Protein AF-A0A7V9L4C2-F1 (afdb_monomer_lite)

Radius of gyration: 21.75 Å; chains: 1; bounding box: 67×40×64 Å

Secondary structure (DSSP, 8-state):
--GGG-HHHHTTEEEEEE--S--SHHHHHHHHHHSS-TTS--B-HHHHHHHHHHHT-TT----S-SEEEEE-TTS-HHHHHHHT-BTTS-GGG--EEEETT-HHHHHHHHTTTTTGGGHHHHHHHHHHHHHHHHHHTSPTT-SSPPP-HHHHHHHHHHHHHHTHHHHHHHS-GGGG---EEEETTEEEE-HHHHHHHHHHHHHT-SSS--SEEEE----SS--TTSTTT--SS-HHHHHHHHHHHHHHHHHHSBPPTT---TTSB-TTT-EEEE--S-EEEEEEETTEEEEETTSEEEEEEETT--TTT-EEESEE-TTS-EEE-B-HHHHHHHHHHHTT---BSTTSB-GGGSTT--SHHHHHHHHIIIII----

pLDDT: mean 91.97, std 6.56, range [57.25, 98.56]

Structure (mmCIF, N/CA/C/O backbone):
data_AF-A0A7V9L4C2-F1
#
_entry.id   AF-A0A7V9L4C2-F1
#
loop_
_atom_site.group_PDB
_atom_site.id
_atom_site.type_symbol
_atom_site.label_atom_id
_atom_site.label_alt_id
_atom_site.label_comp_id
_atom_site.label_asym_id
_atom_site.label_entity_id
_atom_site.label_seq_id
_atom_site.pdbx_PDB_ins_code
_atom_site.Cartn_x
_atom_site.Cartn_y
_atom_site.Cartn_z
_atom_site.occupancy
_atom_site.B_iso_or_equiv
_atom_site.auth_seq_id
_atom_site.auth_comp_id
_atom_site.auth_asym_id
_atom_site.auth_atom_id
_atom_site.pdbx_PDB_model_num
ATOM 1 N N . SER A 1 1 ? 23.652 -3.471 -6.371 1.00 58.19 1 SER A N 1
ATOM 2 C CA . SER A 1 1 ? 22.993 -4.764 -6.659 1.00 58.19 1 SER A CA 1
ATOM 3 C C . SER A 1 1 ? 21.883 -4.511 -7.662 1.00 58.19 1 SER A C 1
ATOM 5 O O . SER A 1 1 ? 20.892 -3.892 -7.319 1.00 58.19 1 SER A O 1
ATOM 7 N N . ARG A 1 2 ? 22.063 -4.897 -8.927 1.00 70.69 2 ARG A N 1
ATOM 8 C CA . ARG A 1 2 ? 21.029 -4.696 -9.956 1.00 70.69 2 ARG A CA 1
ATOM 9 C C . ARG A 1 2 ? 19.985 -5.814 -9.876 1.00 70.69 2 ARG A C 1
ATOM 11 O O . ARG A 1 2 ? 20.366 -6.957 -9.630 1.00 70.69 2 ARG A O 1
ATOM 18 N N . LEU A 1 3 ? 18.707 -5.504 -10.109 1.00 79.75 3 LEU A N 1
ATOM 19 C CA . LEU A 1 3 ? 17.596 -6.466 -10.006 1.00 79.75 3 LEU A CA 1
ATOM 20 C C . LEU A 1 3 ? 17.806 -7.705 -10.894 1.00 79.75 3 LEU A C 1
ATOM 22 O O . LEU A 1 3 ? 17.574 -8.828 -10.462 1.00 79.75 3 LEU A O 1
ATOM 26 N N . TRP A 1 4 ? 18.330 -7.526 -12.108 1.00 79.00 4 TRP A N 1
ATOM 27 C CA . TRP A 1 4 ? 18.617 -8.631 -13.033 1.00 79.00 4 TRP A CA 1
ATOM 28 C C . TRP A 1 4 ? 19.735 -9.576 -12.568 1.00 79.00 4 TRP A C 1
ATOM 30 O O . TRP A 1 4 ? 19.825 -10.693 -13.067 1.00 79.00 4 TRP A O 1
ATOM 40 N N . ASN A 1 5 ? 20.540 -9.181 -11.577 1.00 84.31 5 ASN A N 1
ATOM 41 C CA . ASN A 1 5 ? 21.530 -10.058 -10.944 1.00 84.31 5 ASN A CA 1
ATOM 42 C C . ASN A 1 5 ? 20.943 -10.853 -9.759 1.00 84.31 5 ASN A C 1
ATOM 44 O O . ASN A 1 5 ? 21.684 -11.552 -9.073 1.00 84.31 5 ASN A O 1
ATOM 48 N N . ARG A 1 6 ? 19.635 -10.735 -9.493 1.00 88.62 6 ARG A N 1
ATOM 49 C CA . ARG A 1 6 ? 18.907 -11.448 -8.434 1.00 88.62 6 ARG A CA 1
ATOM 50 C C . ARG A 1 6 ? 17.895 -12.427 -9.043 1.00 88.62 6 ARG A C 1
ATOM 52 O O . ARG A 1 6 ? 16.701 -12.124 -9.090 1.00 88.62 6 ARG A O 1
ATOM 59 N N . PRO A 1 7 ? 18.339 -13.596 -9.553 1.00 91.44 7 PRO A N 1
ATOM 60 C CA . PRO A 1 7 ? 17.440 -14.585 -10.156 1.00 91.44 7 PRO A CA 1
ATOM 61 C C . PRO A 1 7 ? 16.404 -15.129 -9.165 1.00 91.44 7 PRO A C 1
ATOM 63 O O . PRO A 1 7 ? 15.309 -15.520 -9.562 1.00 91.44 7 PRO A O 1
ATOM 66 N N . ASP A 1 8 ? 16.720 -15.111 -7.874 1.00 91.38 8 ASP A N 1
ATOM 67 C CA . ASP A 1 8 ? 15.804 -15.418 -6.779 1.00 91.38 8 ASP A CA 1
ATOM 68 C C . ASP A 1 8 ? 14.609 -14.453 -6.709 1.00 91.38 8 ASP A C 1
ATOM 70 O O . ASP A 1 8 ? 13.526 -14.857 -6.295 1.00 91.38 8 ASP A O 1
ATOM 74 N N . VAL A 1 9 ? 14.776 -13.222 -7.197 1.00 94.06 9 VAL A N 1
ATOM 75 C CA . VAL A 1 9 ? 13.720 -12.208 -7.295 1.00 94.06 9 VAL A CA 1
ATOM 76 C C . VAL A 1 9 ? 13.036 -12.275 -8.660 1.00 94.06 9 VAL A C 1
ATOM 78 O O . VAL A 1 9 ? 11.816 -12.394 -8.742 1.00 94.06 9 VAL A O 1
ATOM 81 N N . THR A 1 10 ? 13.801 -12.256 -9.757 1.00 93.69 10 THR A N 1
ATOM 82 C CA . THR A 1 10 ? 13.220 -12.203 -11.112 1.00 93.69 10 THR A CA 1
ATOM 83 C C . THR A 1 10 ? 12.462 -13.475 -11.500 1.00 93.69 10 THR A C 1
ATOM 85 O O . THR A 1 10 ? 11.522 -13.412 -12.291 1.00 93.69 10 THR A O 1
ATOM 88 N N . SER A 1 11 ? 12.794 -14.630 -10.913 1.00 94.56 11 SER A N 1
ATOM 89 C CA . SER A 1 11 ? 12.024 -15.873 -11.085 1.00 94.56 11 SER A CA 1
ATOM 90 C C . SER A 1 11 ? 10.658 -15.868 -10.385 1.00 94.56 11 SER A C 1
ATOM 92 O O . SER A 1 11 ? 9.855 -16.771 -10.627 1.00 94.56 11 SER A O 1
ATOM 94 N N . ARG A 1 12 ? 10.394 -14.851 -9.558 1.00 96.00 12 ARG A N 1
ATOM 95 C CA . ARG A 1 12 ? 9.172 -14.645 -8.767 1.00 96.00 12 ARG A CA 1
ATOM 96 C C . ARG A 1 12 ? 8.498 -13.315 -9.085 1.00 96.00 12 ARG A C 1
ATOM 98 O O . ARG A 1 12 ? 7.709 -12.822 -8.287 1.00 96.00 12 ARG A O 1
ATOM 105 N N . MET A 1 13 ? 8.839 -12.718 -10.224 1.00 97.44 13 MET A N 1
ATOM 106 C CA . MET A 1 13 ? 8.319 -11.428 -10.645 1.00 97.44 13 MET A CA 1
ATOM 107 C C . MET A 1 13 ? 7.284 -11.607 -11.749 1.00 97.44 13 MET A C 1
ATOM 109 O O . MET A 1 13 ? 7.534 -12.260 -12.768 1.00 97.44 13 MET A O 1
ATOM 113 N N . ARG A 1 14 ? 6.131 -10.977 -11.552 1.00 97.94 14 ARG A N 1
ATOM 114 C CA . ARG A 1 14 ? 5.099 -10.806 -12.560 1.00 97.94 14 ARG A CA 1
ATOM 115 C C . ARG A 1 14 ? 4.876 -9.321 -12.796 1.00 97.94 14 ARG A C 1
ATOM 117 O O . ARG A 1 14 ? 4.623 -8.577 -11.856 1.00 97.94 14 ARG A O 1
ATOM 124 N N . VAL A 1 15 ? 4.993 -8.896 -14.045 1.00 98.12 15 VAL A N 1
ATOM 125 C CA . VAL A 1 15 ? 4.757 -7.512 -14.456 1.00 98.12 15 VAL A CA 1
ATOM 126 C C . VAL A 1 15 ? 3.431 -7.456 -15.189 1.00 98.12 15 VAL A C 1
ATOM 128 O O . VAL A 1 15 ? 3.171 -8.265 -16.076 1.00 98.12 15 VAL A O 1
ATOM 131 N N . VAL A 1 16 ? 2.586 -6.511 -14.816 1.00 98.44 16 VAL A N 1
ATOM 132 C CA . VAL A 1 16 ? 1.258 -6.343 -15.395 1.00 98.44 16 VAL A CA 1
ATOM 133 C C . VAL A 1 16 ? 1.187 -4.951 -15.994 1.00 98.44 16 VAL A C 1
ATOM 135 O O . VAL A 1 16 ? 1.593 -3.984 -15.351 1.00 98.44 16 VAL A O 1
ATOM 138 N N . VAL A 1 17 ? 0.722 -4.855 -17.239 1.00 98.56 17 VAL A N 1
ATOM 139 C CA . VAL A 1 17 ? 0.452 -3.570 -17.879 1.00 98.56 17 VAL A CA 1
ATOM 140 C C . VAL A 1 17 ? -0.868 -3.025 -17.355 1.00 98.56 17 VAL A C 1
ATOM 142 O O . VAL A 1 17 ? -1.893 -3.704 -17.388 1.00 98.56 17 VAL A O 1
ATOM 145 N N . ASN A 1 18 ? -0.840 -1.777 -16.917 1.00 97.94 18 ASN A N 1
ATOM 146 C CA . ASN A 1 18 ? -1.983 -1.027 -16.442 1.00 97.94 18 ASN A CA 1
ATOM 147 C C . ASN A 1 18 ? -2.302 0.120 -17.401 1.00 97.94 18 ASN A C 1
ATOM 149 O O . ASN A 1 18 ? -1.418 0.640 -18.090 1.00 97.94 18 ASN A O 1
ATOM 153 N N . ALA A 1 19 ? -3.565 0.533 -17.410 1.00 97.31 19 ALA A N 1
ATOM 154 C CA . ALA A 1 19 ? -3.985 1.766 -18.052 1.00 97.31 19 ALA A CA 1
ATOM 155 C C . ALA A 1 19 ? -5.193 2.376 -17.333 1.00 97.31 19 ALA A C 1
ATOM 157 O O . ALA A 1 19 ? -6.004 1.672 -16.740 1.00 97.31 19 ALA A O 1
ATOM 158 N N . HIS A 1 20 ? -5.326 3.696 -17.413 1.00 96.12 20 HIS A N 1
ATOM 159 C CA . HIS A 1 20 ? -6.559 4.419 -17.120 1.00 96.12 20 HIS A CA 1
ATOM 160 C C . HIS A 1 20 ? -6.598 5.739 -17.908 1.00 96.12 20 HIS A C 1
ATOM 162 O O . HIS A 1 20 ? -5.735 6.035 -18.733 1.00 96.12 20 HIS A O 1
ATOM 168 N N . ARG A 1 21 ? -7.648 6.533 -17.683 1.00 95.12 21 ARG A N 1
ATOM 169 C CA . ARG A 1 21 ? -7.965 7.759 -18.443 1.00 95.12 21 ARG A CA 1
ATOM 170 C C . ARG A 1 21 ? -7.904 9.044 -17.614 1.00 95.12 21 ARG A C 1
ATOM 172 O O . ARG A 1 21 ? -8.580 10.014 -17.933 1.00 95.12 21 ARG A O 1
ATOM 179 N N . LEU A 1 22 ? -7.190 9.005 -16.495 1.00 94.94 22 LEU A N 1
ATOM 180 C CA . LEU A 1 22 ? -7.121 10.113 -15.540 1.00 94.94 22 LEU A CA 1
ATOM 181 C C . LEU A 1 22 ? -5.728 10.706 -15.645 1.00 94.94 22 LEU A C 1
ATOM 183 O O . LEU A 1 22 ? -4.773 10.013 -15.334 1.00 94.94 22 LEU A O 1
ATOM 187 N N . GLU A 1 23 ? -5.622 11.929 -16.142 1.00 92.38 23 GLU A N 1
ATOM 188 C CA . GLU A 1 23 ? -4.343 12.605 -16.377 1.00 92.38 23 GLU A CA 1
ATOM 189 C C . GLU A 1 23 ? -3.777 13.351 -15.157 1.00 92.38 23 GLU A C 1
ATOM 191 O O . GLU A 1 23 ? -2.565 13.303 -14.987 1.00 92.38 23 GLU A O 1
ATOM 196 N N . PRO A 1 24 ? -4.576 14.010 -14.289 1.00 91.38 24 PRO A N 1
ATOM 197 C CA . PRO A 1 24 ? -4.017 14.713 -13.135 1.00 91.38 24 PRO A CA 1
ATOM 198 C C . PRO A 1 24 ? -3.706 13.755 -11.977 1.00 91.38 24 PRO A C 1
ATOM 200 O O . PRO A 1 24 ? -4.456 12.795 -11.742 1.00 91.38 24 PRO A O 1
ATOM 203 N N . HIS A 1 25 ? -2.639 14.038 -11.218 1.00 91.31 25 HIS A N 1
ATOM 204 C CA . HIS A 1 25 ? -2.256 13.261 -10.031 1.00 91.31 25 HIS A CA 1
ATOM 205 C C . HIS A 1 25 ? -3.421 13.132 -9.045 1.00 91.31 25 HIS A C 1
ATOM 207 O O . HIS A 1 25 ? -3.694 12.035 -8.559 1.00 91.31 25 HIS A O 1
ATOM 213 N N . GLU A 1 26 ? -4.173 14.215 -8.846 1.00 90.06 26 GLU A N 1
ATOM 214 C CA . GLU A 1 26 ? -5.296 14.320 -7.913 1.00 90.06 26 GLU A CA 1
ATOM 215 C C . GLU A 1 26 ? -6.412 13.308 -8.208 1.00 90.06 26 GLU A C 1
ATOM 217 O O . GLU A 1 26 ? -7.185 12.943 -7.325 1.00 90.06 26 GLU A O 1
ATOM 222 N N . ALA A 1 27 ? -6.503 12.816 -9.448 1.00 91.75 27 ALA A N 1
ATOM 223 C CA . ALA A 1 27 ? -7.455 11.778 -9.839 1.00 91.75 27 ALA A CA 1
ATOM 224 C C . ALA A 1 27 ? -6.798 10.397 -10.006 1.00 91.75 27 ALA A C 1
ATOM 226 O O . ALA A 1 27 ? -7.398 9.368 -9.666 1.00 91.75 27 ALA A O 1
ATOM 227 N N . ALA A 1 28 ? -5.578 10.362 -10.540 1.00 94.69 28 ALA A N 1
ATOM 228 C CA . ALA A 1 28 ? -4.853 9.134 -10.839 1.00 94.69 28 ALA A CA 1
ATOM 229 C C . ALA A 1 28 ? -4.376 8.411 -9.576 1.00 94.69 28 ALA A C 1
ATOM 231 O O . ALA A 1 28 ? -4.594 7.207 -9.443 1.00 94.69 28 ALA A O 1
ATOM 232 N N . VAL A 1 29 ? -3.802 9.142 -8.618 1.00 93.44 29 VAL A N 1
ATOM 233 C CA . VAL A 1 29 ? -3.268 8.587 -7.369 1.00 93.44 29 VAL A CA 1
ATOM 234 C C . VAL A 1 29 ? -4.352 7.871 -6.551 1.00 93.44 29 VAL A C 1
ATOM 236 O O . VAL A 1 29 ? -4.146 6.698 -6.215 1.00 93.44 29 VAL A O 1
ATOM 239 N N . PRO A 1 30 ? -5.529 8.477 -6.271 1.00 93.50 30 PRO A N 1
ATOM 240 C CA . PRO A 1 30 ? -6.604 7.770 -5.578 1.00 93.50 30 PRO A CA 1
ATOM 241 C C . PRO A 1 30 ? -7.041 6.502 -6.307 1.00 93.50 30 PRO A C 1
ATOM 243 O O . PRO A 1 30 ? -7.248 5.465 -5.675 1.00 93.50 30 PRO A O 1
ATOM 246 N N . THR A 1 31 ? -7.098 6.541 -7.640 1.00 95.12 31 THR A N 1
ATOM 247 C CA . THR A 1 31 ? -7.462 5.376 -8.456 1.00 95.12 31 THR A CA 1
ATOM 248 C C . THR A 1 31 ? -6.407 4.278 -8.369 1.00 95.12 31 THR A C 1
ATOM 250 O O . THR A 1 31 ? -6.751 3.110 -8.202 1.00 95.12 31 THR A O 1
ATOM 253 N N . ALA A 1 32 ? -5.123 4.628 -8.406 1.00 95.12 32 ALA A N 1
ATOM 254 C CA . ALA A 1 32 ? -4.026 3.679 -8.277 1.00 95.12 32 ALA A CA 1
ATOM 255 C C . ALA A 1 32 ? -3.980 3.017 -6.889 1.00 95.12 32 ALA A C 1
ATOM 257 O O . ALA A 1 32 ? -3.658 1.834 -6.783 1.00 95.12 32 ALA A O 1
ATOM 258 N N . LEU A 1 33 ? -4.312 3.757 -5.826 1.00 94.88 33 LEU A N 1
ATOM 259 C CA . LEU A 1 33 ? -4.213 3.282 -4.442 1.00 94.88 33 LEU A CA 1
ATOM 260 C C . LEU A 1 33 ? -5.474 2.578 -3.930 1.00 94.88 33 LEU A C 1
ATOM 262 O O . LEU A 1 33 ? -5.357 1.643 -3.135 1.00 94.88 33 LEU A O 1
ATOM 266 N N . THR A 1 34 ? -6.655 2.984 -4.397 1.00 95.31 34 THR A N 1
ATOM 267 C CA . THR A 1 34 ? -7.951 2.446 -3.938 1.00 95.31 34 THR A CA 1
ATOM 268 C C . THR A 1 34 ? -8.665 1.596 -4.989 1.00 95.31 34 THR A C 1
ATOM 270 O O . THR A 1 34 ? -9.627 0.901 -4.679 1.00 95.31 34 THR A O 1
ATOM 273 N N . GLY A 1 35 ? -8.221 1.649 -6.249 1.00 94.12 35 GLY A N 1
ATOM 274 C CA . GLY A 1 35 ? -8.935 1.056 -7.379 1.00 94.12 35 GLY A CA 1
ATOM 275 C C . GLY A 1 35 ? -10.196 1.827 -7.789 1.00 94.12 35 GLY A C 1
ATOM 276 O O . GLY A 1 35 ? -10.930 1.363 -8.655 1.00 94.12 35 GLY A O 1
ATOM 277 N N . ARG A 1 36 ? -10.476 2.987 -7.181 1.00 91.62 36 ARG A N 1
ATOM 278 C CA . ARG A 1 36 ? -11.685 3.786 -7.415 1.00 91.62 36 ARG A CA 1
ATOM 279 C C . ARG A 1 36 ? -11.335 5.224 -7.772 1.00 91.62 36 ARG A C 1
ATOM 281 O O . ARG A 1 36 ? -10.423 5.815 -7.202 1.00 91.62 36 ARG A O 1
ATOM 288 N N . SER A 1 37 ? -12.101 5.803 -8.690 1.00 88.88 37 SER A N 1
ATOM 289 C CA . SER A 1 37 ? -11.980 7.225 -9.011 1.00 88.88 37 SER A CA 1
ATOM 290 C C . SER A 1 37 ? -12.475 8.109 -7.866 1.00 88.88 37 SER A C 1
ATOM 292 O O . SER A 1 37 ? -13.355 7.722 -7.093 1.00 88.88 37 SER A O 1
ATOM 294 N N . VAL A 1 38 ? -11.949 9.333 -7.805 1.00 86.44 38 VAL A N 1
ATOM 295 C CA . VAL A 1 38 ? -12.397 10.366 -6.862 1.00 86.44 38 VAL A CA 1
ATOM 296 C C . VAL A 1 38 ? -13.913 10.560 -6.955 1.00 86.44 38 VAL A C 1
ATOM 298 O O . VAL A 1 38 ? -14.488 10.587 -8.043 1.00 86.44 38 VAL A O 1
ATOM 301 N N . GLY A 1 39 ? -14.564 10.680 -5.798 1.00 84.94 39 GLY A N 1
ATOM 302 C CA . GLY A 1 39 ? -16.022 10.781 -5.680 1.00 84.94 39 GLY A CA 1
ATOM 303 C C . GLY A 1 39 ? -16.731 9.442 -5.459 1.00 84.94 39 GLY A C 1
ATOM 304 O O . GLY A 1 39 ? -17.906 9.439 -5.098 1.00 84.94 39 GLY A O 1
ATOM 305 N N . GLN A 1 40 ? -16.032 8.312 -5.603 1.00 87.94 40 GLN A N 1
ATOM 306 C CA . GLN A 1 40 ? -16.503 7.007 -5.134 1.00 87.94 40 GLN A CA 1
ATOM 307 C C . GLN A 1 40 ? -15.854 6.660 -3.786 1.00 87.94 40 GLN A C 1
ATOM 309 O O . GLN A 1 40 ? -14.711 7.052 -3.545 1.00 87.94 40 GLN A O 1
ATOM 314 N N . PRO A 1 41 ? -16.544 5.924 -2.893 1.00 86.56 41 PRO A N 1
ATOM 315 C CA . PRO A 1 41 ? -15.988 5.536 -1.601 1.00 86.56 41 PRO A CA 1
ATOM 316 C C . PRO A 1 41 ? -14.965 4.396 -1.762 1.00 86.56 41 PRO A C 1
ATOM 318 O O . PRO A 1 41 ? -15.253 3.239 -1.465 1.00 86.56 41 PRO A O 1
ATOM 321 N N . GLY A 1 42 ? -13.770 4.723 -2.254 1.00 90.06 42 GLY A N 1
ATOM 322 C CA . GLY A 1 42 ? -12.624 3.817 -2.308 1.00 90.06 42 GLY A CA 1
ATOM 323 C C . GLY A 1 42 ? -11.939 3.691 -0.951 1.00 90.06 42 GLY A C 1
ATOM 324 O O . GLY A 1 42 ? -11.854 4.665 -0.204 1.00 90.06 42 GLY A O 1
ATOM 325 N N . ALA A 1 43 ? -11.464 2.489 -0.635 1.00 95.38 43 ALA A N 1
ATOM 326 C CA . ALA A 1 43 ? -10.615 2.249 0.522 1.00 95.38 43 ALA A CA 1
ATOM 327 C C . ALA A 1 43 ? -9.201 1.890 0.059 1.00 95.38 43 ALA A C 1
ATOM 329 O O . ALA A 1 43 ? -9.017 1.205 -0.949 1.00 95.38 43 ALA A O 1
ATOM 330 N N . GLY A 1 44 ? -8.197 2.332 0.809 1.00 95.94 44 GLY A N 1
ATOM 331 C CA . GLY A 1 44 ? -6.829 1.877 0.623 1.00 95.94 44 GLY A CA 1
ATOM 332 C C . GLY A 1 44 ? -6.719 0.384 0.932 1.00 95.94 44 GLY A C 1
ATOM 333 O O . GLY A 1 44 ? -7.477 -0.166 1.737 1.00 95.94 44 GLY A O 1
ATOM 334 N N . LEU A 1 45 ? -5.739 -0.289 0.324 1.00 96.56 45 LEU A N 1
ATOM 335 C CA . LEU A 1 45 ? -5.536 -1.730 0.516 1.00 96.56 45 LEU A CA 1
ATOM 336 C C . LEU A 1 45 ? -5.383 -2.108 2.001 1.00 96.56 45 LEU A C 1
ATOM 338 O O . LEU A 1 45 ? -5.935 -3.115 2.442 1.00 96.56 45 LEU A O 1
ATOM 342 N N . GLY A 1 46 ? -4.708 -1.263 2.788 1.00 97.38 46 GLY A N 1
ATOM 343 C CA . GLY A 1 46 ? -4.548 -1.468 4.226 1.00 97.38 46 GLY A CA 1
ATOM 344 C C . GLY A 1 46 ? -5.874 -1.549 4.980 1.00 97.38 46 GLY A C 1
ATOM 345 O O . GLY A 1 46 ? -6.000 -2.373 5.880 1.00 97.38 46 GLY A O 1
ATOM 346 N N . ALA A 1 47 ? -6.895 -0.794 4.563 1.00 97.50 47 ALA A N 1
ATOM 347 C CA . ALA A 1 47 ? -8.191 -0.821 5.229 1.00 97.50 47 ALA A CA 1
ATOM 348 C C . ALA A 1 47 ? -8.944 -2.137 5.018 1.00 97.50 47 ALA A C 1
ATOM 350 O O . ALA A 1 47 ? -9.527 -2.675 5.960 1.00 97.50 47 ALA A O 1
ATOM 351 N N . HIS A 1 48 ? -8.868 -2.706 3.814 1.00 97.88 48 HIS A N 1
ATOM 352 C CA . HIS A 1 48 ? -9.397 -4.045 3.550 1.00 97.88 48 HIS A CA 1
ATOM 353 C C . HIS A 1 48 ? -8.685 -5.114 4.386 1.00 97.88 48 HIS A C 1
ATOM 355 O O . HIS A 1 48 ? -9.339 -5.974 4.978 1.00 97.88 48 HIS A O 1
ATOM 361 N N . VAL A 1 49 ? -7.352 -5.042 4.468 1.00 97.81 49 VAL A N 1
ATOM 362 C CA . VAL A 1 49 ? -6.549 -5.979 5.266 1.00 97.81 49 VAL A CA 1
ATOM 363 C C . VAL A 1 49 ? -6.880 -5.853 6.747 1.00 97.81 49 VAL A C 1
ATOM 365 O O . VAL A 1 49 ? -7.085 -6.859 7.422 1.00 97.81 49 VAL A O 1
ATOM 368 N N . GLN A 1 50 ? -6.979 -4.628 7.258 1.00 96.44 50 GLN A N 1
ATOM 369 C CA . GLN A 1 50 ? -7.287 -4.396 8.660 1.00 96.44 50 GLN A CA 1
ATOM 370 C C . GLN A 1 50 ? -8.681 -4.899 9.018 1.00 96.44 50 GLN A C 1
ATOM 372 O O . GLN A 1 50 ? -8.816 -5.605 10.015 1.00 96.44 50 GLN A O 1
ATOM 377 N N . ARG A 1 51 ? -9.687 -4.627 8.176 1.00 95.69 51 ARG A N 1
ATOM 378 C CA . ARG A 1 51 ? -11.028 -5.195 8.341 1.00 95.69 51 ARG A CA 1
ATOM 379 C C . ARG A 1 51 ? -10.977 -6.715 8.435 1.00 95.69 51 ARG A C 1
ATOM 381 O O . ARG A 1 51 ? -11.485 -7.273 9.399 1.00 95.69 51 ARG A O 1
ATOM 388 N N . TYR A 1 52 ? -10.332 -7.373 7.471 1.00 96.62 52 TYR A N 1
ATOM 389 C CA . TYR A 1 52 ? -10.240 -8.832 7.454 1.00 96.62 52 TYR A CA 1
ATOM 390 C C . TYR A 1 52 ? -9.617 -9.383 8.743 1.00 96.62 52 TYR A C 1
ATOM 392 O O . TYR A 1 52 ? -10.143 -10.327 9.328 1.00 96.62 52 TYR A O 1
ATOM 400 N N . GLN A 1 53 ? -8.531 -8.773 9.230 1.00 95.75 53 GLN A N 1
ATOM 401 C CA . GLN A 1 53 ? -7.872 -9.242 10.449 1.00 95.75 53 GLN A CA 1
ATOM 402 C C . GLN A 1 53 ? -8.691 -8.993 11.723 1.00 95.75 53 GLN A C 1
ATOM 404 O O . GLN A 1 53 ? -8.600 -9.803 12.649 1.00 95.75 53 GLN A O 1
ATOM 409 N N . LEU A 1 54 ? -9.477 -7.912 11.773 1.00 93.06 54 LEU A N 1
ATOM 410 C CA . LEU A 1 54 ? -10.412 -7.633 12.867 1.00 93.06 54 LEU A CA 1
ATOM 411 C C . LEU A 1 54 ? -11.582 -8.627 12.858 1.00 93.06 54 LEU A C 1
ATOM 413 O O . LEU A 1 54 ? -11.877 -9.232 13.888 1.00 93.06 54 LEU A O 1
ATOM 417 N N . ASP A 1 55 ? -12.187 -8.860 11.691 1.00 93.25 55 ASP A N 1
ATOM 418 C CA . ASP A 1 55 ? -13.319 -9.778 11.517 1.00 93.25 55 ASP A CA 1
ATOM 419 C C . ASP A 1 55 ? -12.915 -11.237 11.795 1.00 93.25 55 ASP A C 1
ATOM 421 O O . ASP A 1 55 ? -13.665 -11.990 12.415 1.00 93.25 55 ASP A O 1
ATOM 425 N N . ALA A 1 56 ? -11.704 -11.640 11.394 1.00 92.06 56 ALA A N 1
ATOM 426 C CA . ALA A 1 56 ? -11.167 -12.974 11.660 1.00 92.06 56 ALA A CA 1
ATOM 427 C C . ALA A 1 56 ? -10.783 -13.195 13.135 1.00 92.06 56 ALA A C 1
ATOM 429 O O . ALA A 1 56 ? -10.599 -14.338 13.560 1.00 92.06 56 ALA A O 1
ATOM 430 N N . ARG A 1 57 ? -10.628 -12.122 13.927 1.00 87.12 57 ARG A N 1
ATOM 431 C CA . ARG A 1 57 ? -10.200 -12.185 15.335 1.00 87.12 57 ARG A CA 1
ATOM 432 C C . ARG A 1 57 ? -11.009 -11.234 16.230 1.00 87.12 57 ARG A C 1
ATOM 434 O O . ARG A 1 57 ? -10.422 -10.382 16.897 1.00 87.12 57 ARG A O 1
ATOM 441 N N . PRO A 1 58 ? -12.335 -11.418 16.340 1.00 75.44 58 PRO A N 1
ATOM 442 C CA . PRO A 1 58 ? -13.217 -10.469 17.026 1.00 75.44 58 PRO A CA 1
ATOM 443 C C . PRO A 1 58 ? -12.945 -10.344 18.536 1.00 75.44 58 PRO A C 1
ATOM 445 O O . PRO A 1 58 ? -13.338 -9.360 19.151 1.00 75.44 58 PRO A O 1
ATOM 448 N N . ASN A 1 59 ? -12.255 -11.326 19.128 1.00 73.44 59 ASN A N 1
ATOM 449 C CA . ASN A 1 59 ? -11.892 -11.352 20.548 1.00 73.44 59 ASN A CA 1
ATOM 450 C C . ASN A 1 59 ? -10.391 -11.114 20.792 1.00 73.44 59 ASN A C 1
ATOM 452 O O . ASN A 1 59 ? -9.918 -11.318 21.909 1.00 73.44 59 ASN A O 1
ATOM 456 N N . ALA A 1 60 ? -9.613 -10.755 19.764 1.00 75.50 60 ALA A N 1
ATOM 457 C CA . ALA A 1 60 ? -8.203 -10.449 19.968 1.00 75.50 60 ALA A CA 1
ATOM 458 C C . ALA A 1 60 ? -8.061 -9.155 20.773 1.00 75.50 60 ALA A C 1
ATOM 460 O O . ALA A 1 60 ? -8.626 -8.124 20.426 1.00 75.50 60 ALA A O 1
ATOM 461 N N . THR A 1 61 ? -7.232 -9.188 21.811 1.00 73.88 61 THR A N 1
ATOM 462 C CA . THR A 1 61 ? -6.887 -8.025 22.643 1.00 73.88 61 THR A CA 1
ATOM 463 C C . THR A 1 61 ? -5.790 -7.164 22.011 1.00 73.88 61 THR A C 1
ATOM 465 O O . THR A 1 61 ? -5.079 -6.451 22.716 1.00 73.88 61 THR A O 1
ATOM 468 N N . ARG A 1 62 ? -5.584 -7.276 20.693 1.00 85.94 62 ARG A N 1
ATOM 469 C CA . ARG A 1 62 ? -4.506 -6.571 20.001 1.00 85.94 62 ARG A CA 1
ATOM 470 C C . ARG A 1 62 ? -4.851 -5.087 19.929 1.00 85.94 62 ARG A C 1
ATOM 472 O O . ARG A 1 62 ? -5.838 -4.708 19.307 1.00 85.94 62 ARG A O 1
ATOM 479 N N . ALA A 1 63 ? -4.005 -4.270 20.539 1.00 83.94 63 ALA A N 1
ATOM 480 C CA . ALA A 1 63 ? -4.131 -2.818 20.515 1.00 83.94 63 ALA A CA 1
ATOM 481 C C . ALA A 1 63 ? -3.485 -2.177 19.279 1.00 83.94 63 ALA A C 1
ATOM 483 O O . ALA A 1 63 ? -3.859 -1.073 18.884 1.00 83.94 63 ALA A O 1
ATOM 484 N N . THR A 1 64 ? -2.504 -2.845 18.672 1.00 91.69 64 THR A N 1
ATOM 485 C CA . THR A 1 64 ? -1.767 -2.299 17.534 1.00 91.69 64 THR A CA 1
ATOM 486 C C . THR A 1 64 ? -2.468 -2.580 16.204 1.00 91.69 64 THR A C 1
ATOM 488 O O . THR A 1 64 ? -3.068 -3.647 16.030 1.00 91.69 64 THR A O 1
ATOM 491 N N . PRO A 1 65 ? -2.381 -1.656 15.233 1.00 93.25 65 PRO A N 1
ATOM 492 C CA . PRO A 1 65 ? -2.908 -1.868 13.890 1.00 93.25 65 PRO A CA 1
ATOM 493 C C . PRO A 1 65 ? -2.329 -3.116 13.213 1.00 93.25 65 PRO A C 1
ATOM 495 O O . PRO A 1 65 ? -1.209 -3.547 13.490 1.00 93.25 65 PRO A O 1
ATOM 498 N N . TYR A 1 66 ? -3.084 -3.667 12.264 1.00 96.31 66 TYR A N 1
ATOM 499 C CA . TYR A 1 66 ? -2.571 -4.676 11.330 1.00 96.31 66 TYR A CA 1
ATOM 500 C C . TYR A 1 66 ? -2.025 -4.048 10.046 1.00 96.31 66 TYR A C 1
ATOM 502 O O . TYR A 1 66 ? -1.346 -4.731 9.278 1.00 96.31 66 TYR A O 1
ATOM 510 N N . SER A 1 67 ? -2.337 -2.776 9.790 1.00 97.31 67 SER A N 1
ATOM 511 C CA . SER A 1 67 ? -1.952 -2.082 8.569 1.00 97.31 67 SER A CA 1
ATOM 512 C C . SER A 1 67 ? -1.371 -0.698 8.850 1.00 97.31 67 SER A C 1
ATOM 514 O O . SER A 1 67 ? -1.839 0.024 9.733 1.00 97.31 67 SER A O 1
ATOM 516 N N . TYR A 1 68 ? -0.338 -0.340 8.089 1.00 96.44 68 TYR A N 1
ATOM 517 C CA . TYR A 1 68 ? 0.408 0.905 8.261 1.00 96.44 68 TYR A CA 1
ATOM 518 C C . TYR A 1 68 ? 0.669 1.574 6.911 1.00 96.44 68 TYR A C 1
ATOM 520 O O . TYR A 1 68 ? 0.773 0.906 5.880 1.00 96.44 68 TYR A O 1
ATOM 528 N N . VAL A 1 69 ? 0.801 2.898 6.921 1.00 95.19 69 VAL A N 1
ATOM 529 C CA . VAL A 1 69 ? 1.198 3.700 5.758 1.00 95.19 69 VAL A CA 1
ATOM 530 C C . VAL A 1 69 ? 2.361 4.591 6.176 1.00 95.19 69 VAL A C 1
ATOM 532 O O . VAL A 1 69 ? 2.220 5.381 7.104 1.00 95.19 69 VAL A O 1
ATOM 535 N N . PHE A 1 70 ? 3.494 4.491 5.489 1.00 92.19 70 PHE A N 1
ATOM 536 C CA . PHE A 1 70 ? 4.629 5.394 5.656 1.00 92.19 70 PHE A CA 1
ATOM 537 C C . PHE A 1 70 ? 4.674 6.410 4.523 1.00 92.19 70 PHE A C 1
ATOM 539 O O . PHE A 1 70 ? 4.606 6.062 3.343 1.00 92.19 70 PHE A O 1
ATOM 546 N N . ALA A 1 71 ? 4.803 7.671 4.911 1.00 87.38 71 ALA A N 1
ATOM 547 C CA . ALA A 1 71 ? 4.857 8.826 4.030 1.00 87.38 71 ALA A CA 1
ATOM 548 C C . ALA A 1 71 ? 5.846 9.865 4.583 1.00 87.38 71 ALA A C 1
ATOM 550 O O . ALA A 1 71 ? 6.365 9.711 5.689 1.00 87.38 71 ALA A O 1
ATOM 551 N N . THR A 1 72 ? 6.083 10.945 3.842 1.00 75.75 72 THR A N 1
ATOM 552 C CA . THR A 1 72 ? 6.807 12.133 4.317 1.00 75.75 72 THR A CA 1
ATOM 553 C C . THR A 1 72 ? 5.874 13.319 4.512 1.00 75.75 72 THR A C 1
ATOM 555 O O . THR A 1 72 ? 4.742 13.335 4.022 1.00 75.75 72 THR A O 1
ATOM 558 N N . GLY A 1 73 ? 6.338 14.333 5.241 1.00 61.94 73 GLY A N 1
ATOM 559 C CA . GLY A 1 73 ? 5.604 15.576 5.451 1.00 61.94 73 GLY A CA 1
ATOM 560 C C . GLY A 1 73 ? 5.383 16.403 4.182 1.00 61.94 73 GLY A C 1
ATOM 561 O O . GLY A 1 73 ? 4.422 17.168 4.156 1.00 61.94 73 GLY A O 1
ATOM 562 N N . GLY A 1 74 ? 6.229 16.236 3.158 1.00 57.25 74 GLY A N 1
ATOM 563 C CA . GLY A 1 74 ? 6.207 17.003 1.903 1.00 57.25 74 GLY A CA 1
ATOM 564 C C . GLY A 1 74 ? 5.431 16.372 0.742 1.00 57.25 74 GLY A C 1
ATOM 565 O O . GLY A 1 74 ? 5.473 16.900 -0.363 1.00 57.25 74 GLY A O 1
ATOM 566 N N . LEU A 1 75 ? 4.754 15.243 0.956 1.00 63.81 75 LEU A N 1
ATOM 567 C CA . LEU A 1 75 ? 3.915 14.617 -0.069 1.00 63.81 75 LEU A CA 1
ATOM 568 C C . LEU A 1 75 ? 2.595 15.367 -0.272 1.00 63.81 75 LEU A C 1
ATOM 570 O O . LEU A 1 75 ? 2.047 15.943 0.671 1.00 63.81 75 LEU A O 1
ATOM 574 N N . SER A 1 76 ? 2.056 15.285 -1.493 1.00 59.75 76 SER A N 1
ATOM 575 C CA . SER A 1 76 ? 0.675 15.684 -1.769 1.00 59.75 76 SER A CA 1
ATOM 576 C C . SER A 1 76 ? -0.286 14.933 -0.839 1.00 59.75 76 SER A C 1
ATOM 578 O O . SER A 1 76 ? -0.076 13.759 -0.505 1.00 59.75 76 SER A O 1
ATOM 580 N N . SER A 1 77 ? -1.348 15.621 -0.411 1.00 65.31 77 SER A N 1
ATOM 581 C CA . SER A 1 77 ? -2.409 15.050 0.429 1.00 65.31 77 SER A CA 1
ATOM 582 C C . SER A 1 77 ? -2.944 13.746 -0.152 1.00 65.31 77 SER A C 1
ATOM 584 O O . SER A 1 77 ? -3.167 12.786 0.579 1.00 65.31 77 SER A O 1
ATOM 586 N N . ASP A 1 78 ? -3.064 13.679 -1.475 1.00 75.19 78 ASP A N 1
ATOM 587 C CA . ASP A 1 78 ? -3.837 12.644 -2.150 1.00 75.19 78 ASP A CA 1
ATOM 588 C C . ASP A 1 78 ? -3.184 11.264 -2.057 1.00 75.19 78 ASP A C 1
ATOM 590 O O . ASP A 1 78 ? -3.894 10.275 -1.864 1.00 75.19 78 ASP A O 1
ATOM 594 N N . ASN A 1 79 ? -1.846 11.176 -2.110 1.00 76.56 79 ASN A N 1
ATOM 595 C CA . ASN A 1 79 ? -1.110 9.915 -1.923 1.00 76.56 79 ASN A CA 1
ATOM 596 C C . ASN A 1 79 ? -1.424 9.317 -0.552 1.00 76.56 79 ASN A C 1
ATOM 598 O O . ASN A 1 79 ? -1.715 8.130 -0.393 1.00 76.56 79 ASN A O 1
ATOM 602 N N . VAL A 1 80 ? -1.346 10.180 0.451 1.00 80.56 80 VAL A N 1
ATOM 603 C CA . VAL A 1 80 ? -1.380 9.805 1.853 1.00 80.56 80 VAL A CA 1
ATOM 604 C C . VAL A 1 80 ? -2.809 9.517 2.305 1.00 80.56 80 VAL A C 1
ATOM 606 O O . VAL A 1 80 ? -3.069 8.494 2.942 1.00 80.56 80 VAL A O 1
ATOM 609 N N . GLU A 1 81 ? -3.747 10.380 1.926 1.00 86.00 81 GLU A N 1
ATOM 610 C CA . GLU A 1 81 ? -5.167 10.237 2.229 1.00 86.00 81 GLU A CA 1
ATOM 611 C C . GLU A 1 81 ? -5.766 9.018 1.534 1.00 86.00 81 GLU A C 1
ATOM 613 O O . GLU A 1 81 ? -6.492 8.253 2.167 1.00 86.00 81 GLU A O 1
ATOM 618 N N . SER A 1 82 ? -5.413 8.768 0.271 1.00 91.50 82 SER A N 1
ATOM 619 C CA . SER A 1 82 ? -5.931 7.613 -0.468 1.00 91.50 82 SER A CA 1
ATOM 620 C C . SER A 1 82 ? -5.413 6.294 0.097 1.00 91.50 82 SER A C 1
ATOM 622 O O . SER A 1 82 ? -6.197 5.363 0.287 1.00 91.50 82 SER A O 1
ATOM 624 N N . ALA A 1 83 ? -4.119 6.206 0.425 1.00 93.44 83 ALA A N 1
ATOM 625 C CA . ALA A 1 83 ? -3.537 5.002 1.019 1.00 93.44 83 ALA A CA 1
ATOM 626 C C . ALA A 1 83 ? -4.135 4.675 2.400 1.00 93.44 83 ALA A C 1
ATOM 628 O O . ALA A 1 83 ? -4.319 3.501 2.726 1.00 93.44 83 ALA A O 1
ATOM 629 N N . ALA A 1 84 ? -4.462 5.701 3.193 1.00 93.94 84 ALA A N 1
ATOM 630 C CA . ALA A 1 84 ? -5.074 5.557 4.513 1.00 93.94 84 ALA A CA 1
ATOM 631 C C . ALA A 1 84 ? -6.616 5.600 4.493 1.00 93.94 84 ALA A C 1
ATOM 633 O O . ALA A 1 84 ? -7.242 5.544 5.551 1.00 93.94 84 ALA A O 1
ATOM 634 N N . SER A 1 85 ? -7.248 5.714 3.322 1.00 94.31 85 SER A N 1
ATOM 635 C CA . SER A 1 85 ? -8.703 5.850 3.213 1.00 94.31 85 SER A CA 1
ATOM 636 C C . SER A 1 85 ? -9.428 4.574 3.652 1.00 94.31 85 SER A C 1
ATOM 638 O O . SER A 1 85 ? -9.015 3.458 3.336 1.00 94.31 85 SER A O 1
ATOM 640 N N . THR A 1 86 ? -10.545 4.727 4.367 1.00 94.38 86 THR A N 1
ATOM 641 C CA . THR A 1 86 ? -11.362 3.593 4.834 1.00 94.38 86 THR A CA 1
ATOM 642 C C . THR A 1 86 ? -12.494 3.230 3.879 1.00 94.38 86 THR A C 1
ATOM 644 O O . THR A 1 86 ? -13.104 2.177 4.049 1.00 94.38 86 THR A O 1
ATOM 647 N N . GLY A 1 87 ? -12.799 4.071 2.886 1.00 93.31 87 GLY A N 1
ATOM 648 C CA . GLY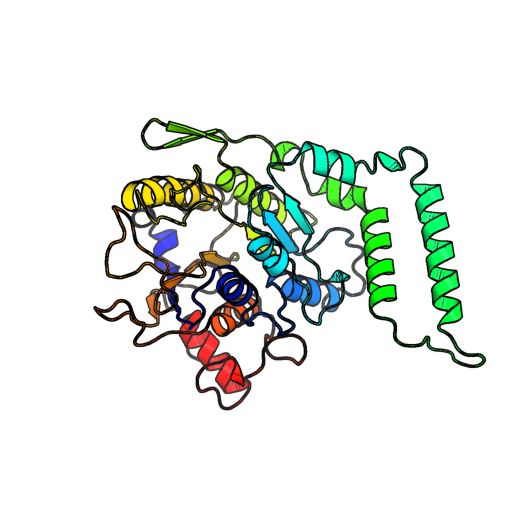 A 1 87 ? -13.963 3.902 2.016 1.00 93.31 87 GLY A CA 1
ATOM 649 C C . GLY A 1 87 ? -15.246 3.714 2.827 1.00 93.31 87 GLY A C 1
ATOM 650 O O . GLY A 1 87 ? -15.610 4.565 3.638 1.00 93.31 87 GLY A O 1
ATOM 651 N N . MET A 1 88 ? -15.912 2.577 2.623 1.00 92.31 88 MET A N 1
ATOM 652 C CA . MET A 1 88 ? -17.125 2.192 3.357 1.00 92.31 88 MET A CA 1
ATOM 653 C C . MET A 1 88 ? -16.854 1.422 4.662 1.00 92.31 88 MET A C 1
ATOM 655 O O . MET A 1 88 ? -17.801 1.109 5.387 1.00 92.31 88 MET A O 1
ATOM 659 N N . HIS A 1 89 ? -15.594 1.107 4.979 1.00 93.62 89 HIS A N 1
ATOM 660 C CA . HIS A 1 89 ? -15.233 0.446 6.235 1.00 93.62 89 HIS A CA 1
ATOM 661 C C . HIS A 1 89 ? -15.302 1.419 7.418 1.00 93.62 89 HIS A C 1
ATOM 663 O O . HIS A 1 89 ? -15.250 2.640 7.257 1.00 93.62 89 HIS A O 1
ATOM 669 N N . SER A 1 90 ? -15.403 0.874 8.631 1.00 91.00 90 SER A N 1
ATOM 670 C CA . SER A 1 90 ? -15.384 1.674 9.862 1.00 91.00 90 SER A CA 1
ATOM 671 C C . SER A 1 90 ? -14.018 2.326 10.097 1.00 91.00 90 SER A C 1
ATOM 673 O O . SER A 1 90 ? -12.998 1.865 9.579 1.00 91.00 90 SER A O 1
ATOM 675 N N . GLY A 1 91 ? -13.969 3.342 10.965 1.00 90.12 91 GLY A N 1
ATOM 676 C CA . GLY A 1 91 ? -12.714 3.984 11.369 1.00 90.12 91 GLY A CA 1
ATOM 677 C C . GLY A 1 91 ? -11.679 3.026 11.978 1.00 90.12 91 GLY A C 1
ATOM 678 O O . GLY A 1 91 ? -10.488 3.300 11.912 1.00 90.12 91 GLY A O 1
ATOM 679 N N . ALA A 1 92 ? -12.093 1.860 12.495 1.00 90.88 92 ALA A N 1
ATOM 680 C CA . ALA A 1 92 ? -11.177 0.841 13.035 1.00 90.88 92 ALA A CA 1
ATOM 681 C C . ALA A 1 92 ? -10.311 0.194 11.953 1.00 90.88 92 ALA A C 1
ATOM 683 O O . ALA A 1 92 ? -9.269 -0.393 12.248 1.00 90.88 92 ALA A O 1
ATOM 684 N N . CYS A 1 93 ? -10.749 0.307 10.703 1.00 94.38 93 CYS A N 1
ATOM 685 C CA . CYS A 1 93 ? -10.038 -0.210 9.554 1.00 94.38 93 CYS A CA 1
ATOM 686 C C . CYS A 1 93 ? -8.980 0.776 9.050 1.00 94.38 93 CYS A C 1
ATOM 688 O O . CYS A 1 93 ? -8.232 0.421 8.153 1.00 94.38 93 CYS A O 1
ATOM 690 N N . GLN A 1 94 ? -8.892 1.998 9.587 1.00 94.00 94 GLN A N 1
ATOM 691 C CA . GLN A 1 94 ? -7.915 2.971 9.111 1.00 94.00 94 GLN A CA 1
ATOM 692 C C . GLN A 1 94 ? -6.479 2.485 9.386 1.00 94.00 94 GLN A C 1
ATOM 694 O O . GLN A 1 94 ? -6.143 2.219 10.546 1.00 94.00 94 GLN A O 1
ATOM 699 N N . PRO A 1 95 ? -5.616 2.391 8.357 1.00 95.12 95 PRO A N 1
ATOM 700 C CA . PRO A 1 95 ? -4.198 2.140 8.563 1.00 95.12 95 PRO A CA 1
ATOM 701 C C . PRO A 1 95 ? -3.561 3.249 9.396 1.00 95.12 95 PRO A C 1
ATOM 703 O O . PRO A 1 95 ? -3.888 4.426 9.221 1.00 95.12 95 PRO A O 1
ATOM 706 N N . LEU A 1 96 ? -2.600 2.902 10.254 1.00 93.00 96 LEU A N 1
ATOM 707 C CA . LEU A 1 96 ? -1.847 3.930 10.966 1.00 93.00 96 LEU A CA 1
ATOM 708 C C . LEU A 1 96 ? -0.877 4.616 10.006 1.00 93.00 96 LEU A C 1
ATOM 710 O O . LEU A 1 96 ? 0.097 4.023 9.539 1.00 93.00 96 LEU A O 1
ATOM 714 N N . LEU A 1 97 ? -1.163 5.882 9.726 1.00 91.75 97 LEU A N 1
ATOM 715 C CA . LEU A 1 97 ? -0.327 6.746 8.914 1.00 91.75 97 LEU A CA 1
ATOM 716 C C . LEU A 1 97 ? 0.814 7.337 9.746 1.00 91.75 97 LEU A C 1
ATOM 718 O O . LEU A 1 97 ? 0.581 8.034 10.734 1.00 91.75 97 LEU A O 1
ATOM 722 N N . ILE A 1 98 ? 2.046 7.123 9.294 1.00 89.50 98 ILE A N 1
ATOM 723 C CA . ILE A 1 98 ? 3.264 7.612 9.928 1.00 89.50 98 ILE A CA 1
ATOM 724 C C . ILE A 1 98 ? 4.052 8.464 8.932 1.00 89.50 98 ILE A C 1
ATOM 726 O O . ILE A 1 98 ? 4.431 8.009 7.853 1.00 89.50 98 ILE A O 1
ATOM 730 N N . LYS A 1 99 ? 4.333 9.710 9.326 1.00 87.19 99 LYS A N 1
ATOM 731 C CA . LYS A 1 99 ? 5.248 10.604 8.608 1.00 87.19 99 LYS A CA 1
ATOM 732 C C . LYS A 1 99 ? 6.674 10.363 9.104 1.00 87.19 99 LYS A C 1
ATOM 734 O O . LYS A 1 99 ? 7.021 10.804 10.198 1.00 87.19 99 LYS A O 1
ATOM 739 N N . VAL A 1 100 ? 7.470 9.617 8.339 1.00 83.06 100 VAL A N 1
ATOM 740 C CA . VAL A 1 100 ? 8.766 9.062 8.780 1.00 83.06 100 VAL A CA 1
ATOM 741 C C . VAL A 1 100 ? 9.839 10.133 9.026 1.00 83.06 100 VAL A C 1
ATOM 743 O O . VAL A 1 100 ? 10.755 9.933 9.817 1.00 83.06 100 VAL A O 1
ATOM 746 N N . ASP A 1 101 ? 9.700 11.296 8.394 1.00 80.06 101 ASP A N 1
ATOM 747 C CA . ASP A 1 101 ? 10.568 12.468 8.533 1.00 80.06 101 ASP A CA 1
ATOM 748 C C . ASP A 1 101 ? 10.137 13.419 9.668 1.00 80.06 101 ASP A C 1
ATOM 750 O O . ASP A 1 101 ? 10.830 14.393 9.954 1.00 80.06 101 ASP A O 1
ATOM 754 N N . ASN A 1 102 ? 9.027 13.128 10.359 1.00 82.25 102 ASN A N 1
ATOM 755 C CA . ASN A 1 102 ? 8.511 13.912 11.485 1.00 82.25 102 ASN A CA 1
ATOM 756 C C . ASN A 1 102 ? 8.547 13.125 12.807 1.00 82.25 102 ASN A C 1
ATOM 758 O O . ASN A 1 102 ? 7.549 13.015 13.528 1.00 82.25 102 ASN A O 1
ATOM 762 N N . ALA A 1 103 ? 9.719 12.576 13.131 1.00 81.12 103 ALA A N 1
ATOM 763 C CA . ALA A 1 103 ? 9.940 11.766 14.328 1.00 81.12 103 ALA A CA 1
ATOM 764 C C . ALA A 1 103 ? 9.512 12.480 15.622 1.00 81.12 103 ALA A C 1
ATOM 766 O O . ALA A 1 103 ? 8.860 11.884 16.479 1.00 81.12 103 ALA A O 1
ATOM 767 N N . GLN A 1 104 ? 9.829 13.775 15.749 1.00 83.12 104 GLN A N 1
ATOM 768 C CA . GLN A 1 104 ? 9.480 14.560 16.935 1.00 83.12 104 GLN A CA 1
ATOM 769 C C . GLN A 1 104 ? 7.965 14.719 17.080 1.00 83.12 104 GLN A C 1
ATOM 771 O O . GLN A 1 104 ? 7.436 14.496 18.166 1.00 83.12 104 GLN A O 1
ATOM 776 N N . GLY A 1 105 ? 7.261 15.045 15.990 1.00 84.06 105 GLY A N 1
ATOM 777 C CA . GLY A 1 105 ? 5.808 15.190 16.017 1.00 84.06 105 GLY A CA 1
ATOM 778 C C . GLY A 1 105 ? 5.104 13.888 16.390 1.00 84.06 105 GLY A C 1
ATOM 779 O O . GLY A 1 105 ? 4.193 13.900 17.214 1.00 84.06 105 GLY A O 1
ATOM 780 N N . LEU A 1 106 ? 5.552 12.748 15.853 1.00 84.88 106 LEU A N 1
ATOM 781 C CA . LEU A 1 106 ? 5.007 11.455 16.263 1.00 84.88 106 LEU A CA 1
ATOM 782 C C . LEU A 1 106 ? 5.346 11.131 17.724 1.00 84.88 106 LEU A C 1
ATOM 784 O O . LEU A 1 106 ? 4.467 10.685 18.454 1.00 84.88 106 LEU A O 1
ATOM 788 N N . SER A 1 107 ? 6.580 11.381 18.169 1.00 85.75 107 SER A N 1
ATOM 789 C CA . SER A 1 107 ? 6.978 11.185 19.569 1.00 85.75 107 SER A CA 1
ATOM 790 C C . SER A 1 107 ? 6.099 11.998 20.522 1.00 85.75 107 SER A C 1
ATOM 792 O O . SER A 1 107 ? 5.646 11.474 21.538 1.00 85.75 107 SER A O 1
ATOM 794 N N . ASP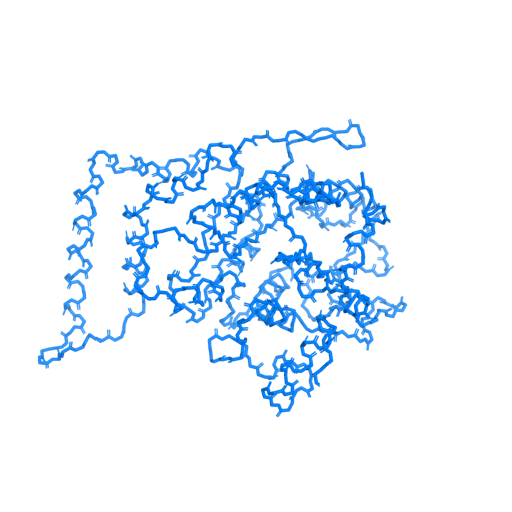 A 1 108 ? 5.784 13.248 20.177 1.00 88.06 108 ASP A N 1
ATOM 795 C CA . ASP A 1 108 ? 4.895 14.106 20.963 1.00 88.06 108 ASP A CA 1
ATOM 796 C C . ASP A 1 108 ? 3.460 13.556 21.024 1.00 88.06 108 ASP A C 1
ATOM 798 O O . ASP A 1 108 ? 2.833 13.593 22.092 1.00 88.06 108 ASP A O 1
ATOM 802 N N . LEU A 1 109 ? 2.959 13.014 19.904 1.00 88.62 109 LEU A N 1
ATOM 803 C CA . LEU A 1 109 ? 1.647 12.365 19.810 1.00 88.62 109 LEU A CA 1
ATOM 804 C C . LEU A 1 109 ? 1.591 11.073 20.636 1.00 88.62 109 LEU A C 1
ATOM 806 O O . LEU A 1 109 ? 0.671 10.909 21.437 1.00 88.62 109 LEU A O 1
ATOM 810 N N . LEU A 1 110 ? 2.589 10.194 20.503 1.00 89.62 110 LEU A N 1
ATOM 811 C CA . LEU A 1 110 ? 2.691 8.940 21.260 1.00 89.62 110 LEU A CA 1
ATOM 812 C C . LEU A 1 110 ? 2.839 9.210 22.762 1.00 89.62 110 LEU A C 1
ATOM 814 O O . LEU A 1 110 ? 2.165 8.603 23.591 1.00 89.62 110 LEU A O 1
ATOM 818 N N . ALA A 1 111 ? 3.652 10.203 23.122 1.00 89.56 111 ALA A N 1
ATOM 819 C CA . ALA A 1 111 ? 3.800 10.660 24.496 1.00 89.56 111 ALA A CA 1
ATOM 820 C C . ALA A 1 111 ? 2.595 11.478 24.994 1.00 89.56 111 ALA A C 1
ATOM 822 O O . ALA A 1 111 ? 2.593 11.894 26.158 1.00 89.56 111 ALA A O 1
ATOM 823 N N . ARG A 1 112 ? 1.575 11.718 24.156 1.00 92.19 112 ARG A N 1
ATOM 824 C CA . ARG A 1 112 ? 0.352 12.472 24.475 1.00 92.19 112 ARG A CA 1
ATOM 825 C C . ARG A 1 112 ? 0.655 13.719 25.316 1.00 92.19 112 ARG A C 1
ATOM 827 O O . ARG A 1 112 ? -0.019 13.989 26.316 1.00 92.19 112 ARG A O 1
ATOM 834 N N . ARG A 1 113 ? 1.710 14.461 24.943 1.00 90.62 113 ARG A N 1
ATOM 835 C CA . ARG A 1 113 ? 2.326 15.490 25.808 1.00 90.62 113 ARG A CA 1
ATOM 836 C C . ARG A 1 113 ? 1.347 16.588 26.217 1.00 90.62 113 ARG A C 1
ATOM 838 O O . ARG A 1 113 ? 1.454 17.119 27.315 1.00 90.62 113 ARG A O 1
ATOM 845 N N . THR A 1 114 ? 0.350 16.869 25.379 1.00 91.06 114 THR A N 1
ATOM 846 C CA . THR A 1 114 ? -0.716 17.844 25.648 1.00 91.06 114 THR A CA 1
ATOM 847 C C . THR A 1 114 ? -1.520 17.534 26.914 1.00 91.06 114 THR A C 1
ATOM 849 O O . THR A 1 114 ? -1.948 18.461 27.596 1.00 91.06 114 THR A O 1
ATOM 852 N N . VAL A 1 115 ? -1.732 16.252 27.244 1.00 93.12 115 VAL A N 1
ATOM 853 C CA . VAL A 1 115 ? -2.471 15.840 28.454 1.00 93.12 115 VAL A CA 1
ATOM 854 C C . VAL A 1 115 ? -1.551 15.394 29.594 1.00 93.12 115 VAL A C 1
ATOM 856 O O . VAL A 1 115 ? -1.977 15.434 30.748 1.00 93.12 115 VAL A O 1
ATOM 859 N N . GLY A 1 116 ? -0.301 15.014 29.297 1.00 91.19 116 GLY A N 1
ATOM 860 C CA . GLY A 1 116 ? 0.730 14.687 30.293 1.00 91.19 116 GLY A CA 1
ATOM 861 C C . GLY A 1 116 ? 0.243 13.693 31.353 1.00 91.19 116 GLY A C 1
ATOM 862 O O . GLY A 1 116 ? -0.409 12.703 31.033 1.00 91.19 116 GLY A O 1
ATOM 863 N N . ASP A 1 117 ? 0.470 13.996 32.630 1.00 93.62 117 ASP A N 1
ATOM 864 C CA . ASP A 1 117 ? 0.063 13.133 33.754 1.00 93.62 117 ASP A CA 1
ATOM 865 C C . ASP A 1 117 ? -1.464 13.008 33.926 1.00 93.62 117 ASP A C 1
ATOM 867 O O . ASP A 1 117 ? -1.951 12.206 34.721 1.00 93.62 117 ASP A O 1
ATOM 871 N N . ARG A 1 118 ? -2.259 13.786 33.176 1.00 95.56 118 ARG A N 1
ATOM 872 C CA . ARG A 1 118 ? -3.729 13.757 33.226 1.00 95.56 118 ARG A CA 1
ATOM 873 C C . ARG A 1 118 ? -4.357 12.803 32.208 1.00 95.56 118 ARG A C 1
ATOM 875 O O . ARG A 1 118 ? -5.581 12.828 32.080 1.00 95.56 118 ARG A O 1
ATOM 882 N N . ARG A 1 119 ? -3.579 11.961 31.507 1.00 93.12 119 ARG A N 1
ATOM 883 C CA . ARG A 1 119 ? -4.084 10.979 30.515 1.00 93.12 119 ARG A CA 1
ATOM 884 C C . ARG A 1 119 ? -5.312 10.211 31.019 1.00 93.12 119 ARG A C 1
ATOM 886 O O . ARG A 1 119 ? -6.366 10.293 30.398 1.00 93.12 119 ARG A O 1
ATOM 893 N N . THR A 1 120 ? -5.214 9.561 32.180 1.00 93.19 120 THR A N 1
ATOM 894 C CA . THR A 1 120 ? -6.307 8.750 32.750 1.00 93.19 120 THR A CA 1
ATOM 895 C C . THR A 1 120 ? -7.573 9.570 33.003 1.00 93.19 120 THR A C 1
ATOM 897 O O . THR A 1 120 ? -8.671 9.148 32.648 1.00 93.19 120 THR A O 1
ATOM 900 N N . ALA A 1 121 ? -7.433 10.769 33.578 1.00 95.75 121 ALA A N 1
ATOM 901 C CA . ALA A 1 121 ? -8.568 11.651 33.848 1.00 95.75 121 ALA A CA 1
ATOM 902 C C . ALA A 1 121 ? -9.204 12.184 32.552 1.00 95.75 121 ALA A C 1
ATOM 904 O O . ALA A 1 121 ? -10.428 12.247 32.445 1.00 95.75 121 ALA A O 1
ATOM 905 N N . HIS A 1 122 ? -8.386 12.528 31.553 1.00 95.50 122 HIS A N 1
ATOM 906 C CA . HIS A 1 122 ? -8.847 12.955 30.233 1.00 95.50 122 HIS A CA 1
ATOM 907 C C . HIS A 1 122 ? -9.614 11.838 29.508 1.00 95.50 122 HIS A C 1
ATOM 909 O O . HIS A 1 122 ? -10.663 12.085 28.909 1.00 95.50 122 HIS A O 1
ATOM 915 N N . ASP A 1 123 ? -9.123 10.602 29.585 1.00 94.44 123 ASP A N 1
ATOM 916 C CA . ASP A 1 123 ? -9.741 9.444 28.938 1.00 94.44 123 ASP A CA 1
ATOM 917 C C . ASP A 1 123 ? -11.058 9.049 29.602 1.00 94.44 123 ASP A C 1
ATOM 919 O O . ASP A 1 123 ? -12.011 8.703 28.898 1.00 94.44 123 ASP A O 1
ATOM 923 N N . ALA A 1 124 ? -11.136 9.149 30.931 1.00 95.06 124 ALA A N 1
ATOM 924 C CA . ALA A 1 124 ? -12.377 8.973 31.678 1.00 95.06 124 ALA A CA 1
ATOM 925 C C . ALA A 1 124 ? -13.406 10.055 31.313 1.00 95.06 124 ALA A C 1
ATOM 927 O O . ALA A 1 124 ? -14.554 9.737 31.009 1.00 95.06 124 ALA A O 1
ATOM 928 N N . LEU A 1 125 ? -12.989 11.326 31.256 1.00 96.12 125 LEU A N 1
ATOM 929 C CA . LEU A 1 125 ? -13.866 12.434 30.870 1.00 96.12 125 LEU A CA 1
ATOM 930 C C . LEU A 1 125 ? -14.396 12.279 29.435 1.00 96.12 125 LEU A C 1
ATOM 932 O O . LEU A 1 125 ? -15.583 12.482 29.185 1.00 96.12 125 LEU A O 1
ATOM 936 N N . SER A 1 126 ? -13.532 11.882 28.500 1.00 95.69 126 SER A N 1
ATOM 937 C CA . SER A 1 126 ? -13.919 11.633 27.106 1.00 95.69 126 SER A CA 1
ATOM 938 C C . SER A 1 126 ? -14.924 10.478 26.994 1.00 95.69 126 SER A C 1
ATOM 940 O O . SER A 1 126 ? -15.877 10.574 26.220 1.00 95.69 126 SER A O 1
ATOM 942 N N . ALA A 1 127 ? -14.766 9.425 27.811 1.00 94.75 127 ALA A N 1
ATOM 943 C CA . ALA A 1 127 ? -15.737 8.329 27.902 1.00 94.75 127 ALA A CA 1
ATOM 944 C C . ALA A 1 127 ? -17.113 8.822 28.353 1.00 94.75 127 ALA A C 1
ATOM 946 O O . ALA A 1 127 ? -18.108 8.501 27.712 1.00 94.75 127 ALA A O 1
ATOM 947 N N . VAL A 1 128 ? -17.167 9.649 29.400 1.00 96.44 128 VAL A N 1
ATOM 948 C CA . VAL A 1 128 ? -18.430 10.202 29.910 1.00 96.44 128 VAL A CA 1
ATOM 949 C C . VAL A 1 128 ? -19.159 10.979 28.811 1.00 96.44 128 VAL A C 1
ATOM 951 O O . VAL A 1 128 ? -20.345 10.758 28.579 1.00 96.44 128 VAL A O 1
ATOM 954 N N . TYR A 1 129 ? -18.469 11.852 28.070 1.00 95.75 129 TYR A N 1
ATOM 955 C CA . TYR A 1 129 ? -19.108 12.588 26.971 1.00 95.75 129 TYR A CA 1
ATOM 956 C C . TYR A 1 129 ? -19.619 11.670 25.855 1.00 95.75 129 TYR A C 1
ATOM 958 O O . TYR A 1 129 ? -20.721 11.890 25.341 1.00 95.75 129 TYR A O 1
ATOM 966 N N . LEU A 1 130 ? -18.851 10.635 25.511 1.00 94.50 130 LEU A N 1
ATOM 967 C CA . LEU A 1 130 ? -19.248 9.628 24.531 1.00 94.50 130 LEU A CA 1
ATOM 968 C C . LEU A 1 130 ? -20.500 8.862 24.988 1.00 94.50 130 LEU A C 1
ATOM 970 O O . LEU A 1 130 ? -21.463 8.768 24.230 1.00 94.50 130 LEU A O 1
ATOM 974 N N . GLU A 1 131 ? -20.528 8.389 26.233 1.00 93.56 131 GLU A N 1
ATOM 975 C CA . GLU A 1 131 ? -21.663 7.681 26.838 1.00 93.56 131 GLU A CA 1
ATOM 976 C C . GLU A 1 131 ? -22.919 8.559 26.910 1.00 93.56 131 GLU A C 1
ATOM 978 O O . GLU A 1 131 ? -24.014 8.124 26.546 1.00 93.56 131 GLU A O 1
ATOM 983 N N . HIS A 1 132 ? -22.774 9.824 27.313 1.00 94.88 132 HIS A N 1
ATOM 984 C CA . HIS A 1 132 ? -23.884 10.775 27.353 1.00 94.88 132 HIS A CA 1
ATOM 985 C C . HIS A 1 132 ? -24.473 11.032 25.962 1.00 94.88 132 HIS A C 1
ATOM 987 O O . HIS A 1 132 ? -25.696 11.117 25.815 1.00 94.88 132 HIS A O 1
ATOM 993 N N . TYR A 1 133 ? -23.630 11.178 24.937 1.00 94.56 133 TYR A N 1
ATOM 994 C CA . TYR A 1 133 ? -24.109 11.358 23.570 1.00 94.56 133 TYR A CA 1
ATOM 995 C C . TYR A 1 133 ? -24.758 10.074 23.032 1.00 94.56 133 TYR A C 1
ATOM 997 O O . TYR A 1 133 ? -25.836 10.132 22.443 1.00 94.56 133 TYR A O 1
ATOM 1005 N N . ASP A 1 134 ? -24.170 8.912 23.314 1.00 92.75 134 ASP A N 1
ATOM 1006 C CA . ASP A 1 134 ? -24.721 7.603 22.963 1.00 92.75 134 ASP A CA 1
ATOM 1007 C C . ASP A 1 134 ? -26.112 7.365 23.580 1.00 92.75 134 ASP A C 1
ATOM 1009 O O . ASP A 1 134 ? -27.034 6.896 22.908 1.00 92.75 134 ASP A O 1
ATOM 1013 N N . ALA A 1 135 ? -26.308 7.755 24.843 1.00 92.25 135 ALA A N 1
ATOM 1014 C CA . ALA A 1 135 ? -27.600 7.686 25.521 1.00 92.25 135 ALA A CA 1
ATOM 1015 C C . ALA A 1 135 ? -28.672 8.548 24.831 1.00 92.25 135 ALA A C 1
ATOM 1017 O O . ALA A 1 135 ? -29.806 8.100 24.675 1.00 92.25 135 ALA A O 1
ATOM 1018 N N . ARG A 1 136 ? -28.317 9.745 24.340 1.00 93.31 136 ARG A N 1
ATOM 1019 C CA . ARG A 1 136 ? -29.245 10.633 23.608 1.00 93.31 136 ARG A CA 1
ATOM 1020 C C . ARG A 1 136 ? -29.700 10.061 22.266 1.00 93.31 136 ARG A C 1
ATOM 1022 O O . ARG A 1 136 ? -30.754 10.448 21.768 1.00 93.31 136 ARG A O 1
ATOM 1029 N N . LEU A 1 137 ? -28.930 9.147 21.676 1.00 94.56 137 LEU A N 1
ATOM 1030 C CA . LEU A 1 137 ? -29.302 8.473 20.430 1.00 94.56 137 LEU A CA 1
ATOM 1031 C C . LEU A 1 137 ? -30.269 7.300 20.637 1.00 94.56 137 LEU A C 1
ATOM 1033 O O . LEU A 1 137 ? -30.779 6.756 19.649 1.00 94.56 137 LEU A O 1
ATOM 1037 N N . ARG A 1 138 ? -30.539 6.904 21.888 1.00 93.50 138 ARG A N 1
ATOM 1038 C CA . ARG A 1 138 ? -31.566 5.914 22.229 1.00 93.50 138 ARG A CA 1
ATOM 1039 C C . ARG A 1 138 ? -32.887 6.623 22.501 1.00 93.50 138 ARG A C 1
ATOM 1041 O O . ARG A 1 138 ? -32.993 7.470 23.382 1.00 93.50 138 ARG A O 1
ATOM 1048 N N . ARG A 1 139 ? -33.918 6.268 21.733 1.00 90.25 139 ARG A N 1
ATOM 1049 C CA . ARG A 1 139 ? -35.283 6.746 21.991 1.00 90.25 139 ARG A CA 1
ATOM 1050 C C . ARG A 1 139 ? -35.850 6.050 23.238 1.00 90.25 139 ARG A C 1
ATOM 1052 O O . ARG A 1 139 ? -35.468 4.909 23.501 1.00 90.25 139 ARG A O 1
ATOM 1059 N N . PRO A 1 140 ? -36.781 6.676 23.979 1.00 89.62 140 PRO A N 1
ATOM 1060 C CA . PRO A 1 140 ? -37.463 6.014 25.089 1.00 89.62 140 PRO A CA 1
ATOM 1061 C C . PRO A 1 140 ? -38.067 4.668 24.657 1.00 89.62 140 PRO A C 1
ATOM 1063 O O . PRO A 1 140 ? -38.742 4.593 23.632 1.00 89.62 140 PRO A O 1
ATOM 1066 N N . GLY A 1 141 ? -37.790 3.606 25.416 1.00 87.88 141 GLY A N 1
ATOM 1067 C CA . GLY A 1 141 ? -38.249 2.242 25.118 1.00 87.88 141 GLY A CA 1
ATOM 1068 C C . GLY A 1 141 ? -37.447 1.488 24.047 1.00 87.88 141 GLY A C 1
ATOM 1069 O O . GLY A 1 141 ? -37.713 0.310 23.826 1.00 87.88 141 GLY A O 1
ATOM 1070 N N . ALA A 1 142 ? -36.459 2.113 23.397 1.00 88.44 142 ALA A N 1
ATOM 1071 C CA . ALA A 1 142 ? -35.598 1.439 22.429 1.00 88.44 142 ALA A CA 1
ATOM 1072 C C . ALA A 1 142 ? -34.390 0.774 23.111 1.00 88.44 142 ALA A C 1
ATOM 1074 O O . ALA A 1 142 ? -33.685 1.398 23.903 1.00 88.44 142 ALA A O 1
ATOM 1075 N N . THR A 1 143 ? -34.105 -0.479 22.749 1.00 85.62 143 THR A N 1
ATOM 1076 C CA . THR A 1 143 ? -32.914 -1.225 23.203 1.00 85.62 143 THR A CA 1
ATOM 1077 C C . THR A 1 143 ? -31.673 -0.942 22.351 1.00 85.62 143 THR A C 1
ATOM 1079 O O . THR A 1 143 ? -30.548 -1.149 22.804 1.00 85.62 143 THR A O 1
ATOM 1082 N N . VAL A 1 144 ? -31.859 -0.425 21.132 1.00 88.81 144 VAL A N 1
ATOM 1083 C CA . VAL A 1 144 ? -30.789 -0.126 20.169 1.00 88.81 144 VAL A CA 1
ATOM 1084 C C . VAL A 1 144 ? -30.751 1.375 19.885 1.00 88.81 144 VAL A C 1
ATOM 1086 O O . VAL A 1 144 ? -31.790 2.022 19.734 1.00 88.81 144 VAL A O 1
ATOM 1089 N N . ARG A 1 145 ? -29.543 1.944 19.813 1.00 92.31 145 ARG A N 1
ATOM 1090 C CA . ARG A 1 145 ? -29.337 3.351 19.442 1.00 92.31 145 ARG A CA 1
ATOM 1091 C C . ARG A 1 145 ? -29.656 3.608 17.970 1.00 92.31 145 ARG A C 1
ATOM 1093 O O . ARG A 1 145 ? -29.511 2.727 17.124 1.00 92.31 145 ARG A O 1
ATOM 1100 N N . THR A 1 146 ? -29.991 4.853 17.649 1.00 93.69 146 THR A N 1
ATOM 1101 C CA . THR A 1 146 ? -30.028 5.330 16.260 1.00 93.69 146 THR A CA 1
ATOM 1102 C C . THR A 1 146 ? -28.643 5.180 15.624 1.00 93.69 146 THR A C 1
ATOM 1104 O O . THR A 1 146 ? -27.630 5.458 16.267 1.00 93.69 146 THR A O 1
ATOM 1107 N N . ARG A 1 147 ? -28.582 4.736 14.361 1.00 91.19 147 ARG A N 1
ATOM 1108 C CA . ARG A 1 147 ? -27.314 4.550 13.639 1.00 91.19 147 ARG A CA 1
ATOM 1109 C C . ARG A 1 147 ? -26.539 5.871 13.580 1.00 91.19 147 ARG A C 1
ATOM 1111 O O . ARG A 1 147 ? -27.012 6.835 12.989 1.00 91.19 147 ARG A O 1
ATOM 1118 N N . ALA A 1 148 ? -25.331 5.876 14.135 1.00 91.62 148 ALA A N 1
ATOM 1119 C CA . ALA A 1 148 ? -24.420 7.015 14.115 1.00 91.62 148 ALA A CA 1
ATOM 1120 C C . ALA A 1 148 ? -22.987 6.532 13.856 1.00 91.62 148 ALA A C 1
ATOM 1122 O O . ALA A 1 148 ? -22.207 6.346 14.784 1.00 91.62 148 ALA A O 1
ATOM 1123 N N . ALA A 1 149 ? -22.643 6.307 12.583 1.00 87.31 149 ALA A N 1
ATOM 1124 C CA . ALA A 1 149 ? -21.329 5.780 12.194 1.00 87.31 149 ALA A CA 1
ATOM 1125 C C . ALA A 1 149 ? -20.171 6.630 12.745 1.00 87.31 149 ALA A C 1
ATOM 1127 O O . ALA A 1 149 ? -19.254 6.093 13.351 1.00 87.31 149 ALA A O 1
ATOM 1128 N N . ARG A 1 150 ? -20.289 7.962 12.675 1.00 88.56 150 ARG A N 1
ATOM 1129 C CA . ARG A 1 150 ? -19.281 8.890 13.212 1.00 88.56 150 ARG A CA 1
ATOM 1130 C C . ARG A 1 150 ? -19.076 8.779 14.722 1.00 88.56 150 ARG A C 1
ATOM 1132 O O . ARG A 1 150 ? -17.973 9.017 15.197 1.00 88.56 150 ARG A O 1
ATOM 1139 N N . LEU A 1 151 ? -20.112 8.404 15.476 1.00 91.62 151 LEU A N 1
ATOM 1140 C CA . LEU A 1 151 ? -19.962 8.153 16.908 1.00 91.62 151 LEU A CA 1
ATOM 1141 C C . LEU A 1 151 ? -19.170 6.869 17.165 1.00 91.62 151 LEU A C 1
ATOM 1143 O O . LEU A 1 151 ? -18.345 6.830 18.073 1.00 91.62 151 LEU A O 1
ATOM 1147 N N . ASN A 1 152 ? -19.403 5.834 16.351 1.00 91.00 152 ASN A N 1
ATOM 1148 C CA . ASN A 1 152 ? -18.628 4.595 16.413 1.00 91.00 152 ASN A CA 1
ATOM 1149 C C . ASN A 1 152 ? -17.151 4.886 16.131 1.00 91.00 152 ASN A C 1
ATOM 1151 O O . ASN A 1 152 ? -16.296 4.472 16.906 1.00 91.00 152 ASN A O 1
ATOM 1155 N N . ASP A 1 153 ? -16.875 5.642 15.064 1.00 90.44 153 ASP A N 1
ATOM 1156 C CA . ASP A 1 153 ? -15.517 6.024 14.670 1.00 90.44 153 ASP A CA 1
ATOM 1157 C C . ASP A 1 153 ? -14.826 6.850 15.762 1.00 90.44 153 ASP A C 1
ATOM 1159 O O . ASP A 1 153 ? -13.663 6.613 16.078 1.00 90.44 153 ASP A O 1
ATOM 1163 N N . TYR A 1 154 ? -15.548 7.777 16.401 1.00 91.56 154 TYR A N 1
ATOM 1164 C CA . TYR A 1 154 ? -15.014 8.534 17.532 1.00 91.56 154 TYR A CA 1
ATOM 1165 C C . TYR A 1 154 ? -14.671 7.632 18.727 1.00 91.56 154 TYR A C 1
ATOM 1167 O O . TYR A 1 154 ? -13.615 7.792 19.336 1.00 91.56 154 TYR A O 1
ATOM 1175 N N . GLY A 1 155 ? -15.526 6.653 19.042 1.00 92.56 155 GLY A N 1
ATOM 1176 C CA . GLY A 1 155 ? -15.240 5.666 20.086 1.00 92.56 155 GLY A CA 1
ATOM 1177 C C . GLY A 1 155 ? -13.992 4.834 19.785 1.00 92.56 155 GLY A C 1
ATOM 1178 O O . GLY A 1 155 ? -13.162 4.631 20.667 1.00 92.56 155 GLY A O 1
ATOM 1179 N N . ILE A 1 156 ? -13.818 4.425 18.529 1.00 90.12 156 ILE A N 1
ATOM 1180 C CA . ILE A 1 156 ? -12.618 3.725 18.058 1.00 90.12 156 ILE A CA 1
ATOM 1181 C C . ILE A 1 156 ? -11.370 4.606 18.212 1.00 90.12 156 ILE A C 1
ATOM 1183 O O . ILE A 1 156 ? -10.353 4.144 18.726 1.00 90.12 156 ILE A O 1
ATOM 1187 N N . ALA A 1 157 ? -11.438 5.877 17.808 1.00 89.19 157 ALA A N 1
ATOM 1188 C CA . ALA A 1 157 ? -10.318 6.809 17.933 1.00 89.19 157 ALA A CA 1
ATOM 1189 C C . ALA A 1 157 ? -9.912 7.031 19.400 1.00 89.19 157 ALA A C 1
ATOM 1191 O O . ALA A 1 157 ? -8.720 7.075 19.721 1.00 89.19 157 ALA A O 1
ATOM 1192 N N . LEU A 1 158 ? -10.894 7.124 20.303 1.00 90.94 158 LEU A N 1
ATOM 1193 C CA . LEU A 1 158 ? -10.643 7.222 21.739 1.00 90.94 158 LEU A CA 1
ATOM 1194 C C . LEU A 1 158 ? -9.932 5.968 22.265 1.00 90.94 158 LEU A C 1
ATOM 1196 O O . LEU A 1 158 ? -8.953 6.088 22.999 1.00 90.94 158 LEU A O 1
ATOM 1200 N N . GLU A 1 159 ? -10.377 4.780 21.856 1.00 89.06 159 GLU A N 1
ATOM 1201 C CA . GLU A 1 159 ? -9.762 3.519 22.275 1.00 89.06 159 GLU A CA 1
ATOM 1202 C C . GLU A 1 159 ? -8.336 3.354 21.731 1.00 89.06 159 GLU A C 1
ATOM 1204 O O . GLU A 1 159 ? -7.425 2.983 22.469 1.00 89.06 159 GLU A O 1
ATOM 1209 N N . SER A 1 160 ? -8.090 3.732 20.475 1.00 87.62 160 SER A N 1
ATOM 1210 C CA . SER A 1 160 ? -6.734 3.763 19.915 1.00 87.62 160 SER A CA 1
ATOM 1211 C C . SER A 1 160 ? -5.818 4.722 20.684 1.00 87.62 160 SER A C 1
ATOM 1213 O O . SER A 1 160 ? -4.653 4.406 20.914 1.00 87.62 160 SER A O 1
ATOM 1215 N N . THR A 1 161 ? -6.341 5.869 21.127 1.00 88.44 161 THR A N 1
ATOM 1216 C CA . THR A 1 161 ? -5.578 6.862 21.901 1.00 88.44 161 THR A CA 1
ATOM 1217 C C . THR A 1 161 ? -5.278 6.385 23.328 1.00 88.44 161 THR A C 1
ATOM 1219 O O . THR A 1 161 ? -4.232 6.716 23.894 1.00 88.44 161 THR A O 1
ATOM 1222 N N . ARG A 1 162 ? -6.177 5.596 23.929 1.00 89.19 162 ARG A N 1
ATOM 1223 C CA . ARG A 1 162 ? -5.961 4.962 25.241 1.00 89.19 162 ARG A CA 1
ATOM 1224 C C . ARG A 1 162 ? -4.856 3.920 25.193 1.00 89.19 162 ARG A C 1
ATOM 1226 O O . ARG A 1 162 ? -4.037 3.867 26.102 1.00 89.19 162 ARG A O 1
ATOM 1233 N N . ASN A 1 163 ? -4.796 3.158 24.107 1.00 88.12 163 ASN A N 1
ATOM 1234 C CA . ASN A 1 163 ? -3.816 2.093 23.925 1.00 88.12 163 ASN A CA 1
ATOM 1235 C C . ASN A 1 163 ? -2.541 2.550 23.190 1.00 88.12 163 ASN A C 1
ATOM 1237 O O . ASN A 1 163 ? -1.828 1.736 22.602 1.00 88.12 163 ASN A O 1
ATOM 1241 N N . VAL A 1 164 ? -2.231 3.851 23.227 1.00 90.50 164 VAL A N 1
ATOM 1242 C CA . VAL A 1 164 ? -1.086 4.437 22.513 1.00 90.50 164 VAL A CA 1
ATOM 1243 C C . VAL A 1 164 ? 0.254 3.815 22.910 1.00 90.50 164 VAL A C 1
ATOM 1245 O O . VAL A 1 164 ? 1.143 3.708 22.072 1.00 90.50 164 VAL A O 1
ATOM 1248 N N . ASP A 1 165 ? 0.399 3.359 24.157 1.00 91.06 165 ASP A N 1
ATOM 1249 C CA . ASP A 1 165 ? 1.655 2.780 24.639 1.00 91.06 165 ASP A CA 1
ATOM 1250 C C . ASP A 1 165 ? 1.949 1.433 23.948 1.00 91.06 165 ASP A C 1
ATOM 1252 O O . ASP A 1 165 ? 3.105 1.126 23.671 1.00 91.06 165 ASP A O 1
ATOM 1256 N N . ALA A 1 166 ? 0.916 0.666 23.572 1.00 90.88 166 ALA A N 1
ATOM 1257 C CA . ALA A 1 166 ? 1.084 -0.542 22.760 1.00 90.88 166 ALA A CA 1
ATOM 1258 C C . ALA A 1 166 ? 1.520 -0.202 21.326 1.00 90.88 166 ALA A C 1
ATOM 1260 O O . ALA A 1 166 ? 2.388 -0.864 20.762 1.00 90.88 166 ALA A O 1
ATOM 1261 N N . ILE A 1 167 ? 0.966 0.873 20.752 1.00 90.38 167 ILE A N 1
ATOM 1262 C CA . ILE A 1 167 ? 1.378 1.385 19.436 1.00 90.38 167 ILE A CA 1
ATOM 1263 C C . ILE A 1 167 ? 2.837 1.851 19.479 1.00 90.38 167 ILE A C 1
ATOM 1265 O O . ILE A 1 167 ? 3.604 1.532 18.577 1.00 90.38 167 ILE A O 1
ATOM 1269 N N . ALA A 1 168 ? 3.239 2.561 20.534 1.00 90.69 168 ALA A N 1
ATOM 1270 C CA . ALA A 1 168 ? 4.622 2.977 20.728 1.00 90.69 168 ALA A CA 1
ATOM 1271 C C . ALA A 1 168 ? 5.566 1.774 20.892 1.00 90.69 168 ALA A C 1
ATOM 1273 O O . ALA A 1 168 ? 6.663 1.791 20.349 1.00 90.69 168 ALA A O 1
ATOM 1274 N N . ALA A 1 169 ? 5.137 0.712 21.580 1.00 90.50 169 ALA A N 1
ATOM 1275 C CA . ALA A 1 169 ? 5.966 -0.468 21.823 1.00 90.50 169 ALA A CA 1
ATOM 1276 C C . ALA A 1 169 ? 6.377 -1.217 20.542 1.00 90.50 169 ALA A C 1
ATOM 1278 O O . ALA A 1 169 ? 7.466 -1.785 20.505 1.00 90.50 169 ALA A O 1
ATOM 1279 N N . VAL A 1 170 ? 5.540 -1.205 19.496 1.00 91.56 170 VAL A N 1
ATOM 1280 C CA . VAL A 1 170 ? 5.859 -1.823 18.190 1.00 91.56 170 VAL A CA 1
ATOM 1281 C C . VAL A 1 170 ? 6.559 -0.871 17.217 1.00 91.56 170 VAL A C 1
ATOM 1283 O O . VAL A 1 170 ? 6.986 -1.284 16.142 1.00 91.56 170 VAL A O 1
ATOM 1286 N N . LEU A 1 171 ? 6.657 0.413 17.563 1.00 87.69 171 LEU A N 1
ATOM 1287 C CA . LEU A 1 171 ? 7.369 1.432 16.799 1.00 87.69 171 LEU A CA 1
ATOM 1288 C C . LEU A 1 171 ? 8.690 1.713 17.522 1.00 87.69 171 LEU A C 1
ATOM 1290 O O . LEU A 1 171 ? 8.794 2.660 18.297 1.00 87.69 171 LEU A O 1
ATOM 1294 N N . GLY A 1 172 ? 9.689 0.852 17.307 1.00 74.00 172 GLY A N 1
ATOM 1295 C CA . GLY A 1 172 ? 11.015 1.001 17.914 1.00 74.00 172 GLY A CA 1
ATOM 1296 C C . GLY A 1 172 ? 11.658 2.373 17.653 1.00 74.00 172 GLY A C 1
ATOM 1297 O O . GLY A 1 172 ? 11.343 3.060 16.681 1.00 74.00 172 GLY A O 1
ATOM 1298 N N . GLU A 1 173 ? 12.605 2.782 18.505 1.00 68.75 173 GLU A N 1
ATOM 1299 C CA . GLU A 1 173 ? 13.330 4.059 18.347 1.00 68.75 173 GLU A CA 1
ATOM 1300 C C . GLU A 1 173 ? 14.147 4.127 17.040 1.00 68.75 173 GLU A C 1
ATOM 1302 O O . GLU A 1 173 ? 14.470 5.207 16.542 1.00 68.75 173 GLU A O 1
ATOM 1307 N N . ASP A 1 174 ? 14.481 2.970 16.467 1.00 75.00 174 ASP A N 1
ATOM 1308 C CA . ASP A 1 174 ? 15.262 2.819 15.243 1.00 75.00 174 ASP A CA 1
ATOM 1309 C C . ASP A 1 174 ? 14.469 3.092 13.959 1.00 75.00 174 ASP A C 1
ATOM 1311 O O . ASP A 1 174 ? 15.081 3.396 12.931 1.00 75.00 174 ASP A O 1
ATOM 1315 N N . VAL A 1 175 ? 13.133 3.057 14.029 1.00 76.31 175 VAL A N 1
ATOM 1316 C CA . VAL A 1 175 ? 12.212 3.317 12.907 1.00 76.31 175 VAL A CA 1
ATOM 1317 C C . VAL A 1 175 ? 12.438 4.704 12.294 1.00 76.31 175 VAL A C 1
ATOM 1319 O O . VAL A 1 175 ? 12.293 4.886 11.087 1.00 76.31 175 VAL A O 1
ATOM 1322 N N . PHE A 1 176 ? 12.843 5.678 13.112 1.00 80.00 176 PHE A N 1
ATOM 1323 C CA . PHE A 1 176 ? 13.013 7.078 12.705 1.00 80.00 176 PHE A CA 1
ATOM 1324 C C . PHE A 1 176 ? 14.470 7.508 12.557 1.00 80.00 176 PHE A C 1
ATOM 1326 O O . PHE A 1 176 ? 14.753 8.679 12.295 1.00 80.00 176 PHE A O 1
ATOM 1333 N N . GLN A 1 177 ? 15.418 6.589 12.743 1.00 85.50 177 GLN A N 1
ATOM 1334 C CA . GLN A 1 177 ? 16.829 6.924 12.617 1.00 85.50 177 GLN A CA 1
ATOM 1335 C C . GLN A 1 177 ? 17.155 7.295 11.174 1.00 85.50 177 GLN A C 1
ATOM 1337 O O . GLN A 1 177 ? 16.906 6.520 10.251 1.00 85.50 177 GLN A O 1
ATOM 1342 N N . ALA A 1 178 ? 17.763 8.467 10.990 1.00 89.25 178 ALA A N 1
ATOM 1343 C CA . ALA A 1 178 ? 18.242 8.906 9.688 1.00 89.25 178 ALA A CA 1
ATOM 1344 C C . ALA A 1 178 ? 19.195 7.862 9.084 1.00 89.25 178 ALA A C 1
ATOM 1346 O O . ALA A 1 178 ? 20.145 7.411 9.731 1.00 89.25 178 ALA A O 1
ATOM 1347 N N . ARG A 1 179 ? 18.942 7.479 7.829 1.00 91.19 179 ARG A N 1
ATOM 1348 C CA . ARG A 1 179 ? 19.765 6.512 7.094 1.00 91.19 179 ARG A CA 1
ATOM 1349 C C . ARG A 1 179 ? 20.453 7.209 5.921 1.00 91.19 179 ARG A C 1
ATOM 1351 O O . ARG A 1 179 ? 19.804 7.402 4.897 1.00 91.19 179 ARG A O 1
ATOM 1358 N N . PRO A 1 180 ? 21.731 7.606 6.026 1.00 93.19 180 PRO A N 1
ATOM 1359 C CA . PRO A 1 180 ? 22.420 8.218 4.899 1.00 93.19 180 PRO A CA 1
ATOM 1360 C C . PRO A 1 180 ? 22.598 7.197 3.769 1.00 93.19 180 PRO A C 1
ATOM 1362 O O . PRO A 1 180 ? 22.956 6.045 4.012 1.00 93.19 180 PRO A O 1
ATOM 1365 N N . ALA A 1 181 ? 22.383 7.629 2.531 1.00 93.00 181 ALA A N 1
ATOM 1366 C CA . ALA A 1 181 ? 22.710 6.863 1.337 1.00 93.00 181 ALA A CA 1
ATOM 1367 C C . ALA A 1 181 ? 23.483 7.739 0.353 1.00 93.00 181 ALA A C 1
ATOM 1369 O O . ALA A 1 181 ? 23.273 8.951 0.281 1.00 93.00 181 ALA A O 1
ATOM 1370 N N . THR A 1 182 ? 24.372 7.101 -0.407 1.00 91.81 182 THR A N 1
ATOM 1371 C CA . THR A 1 182 ? 25.194 7.757 -1.424 1.00 91.81 182 THR A CA 1
ATOM 1372 C C . THR A 1 182 ? 25.007 7.050 -2.753 1.00 91.81 182 THR A C 1
ATOM 1374 O O . THR A 1 182 ? 25.236 5.844 -2.853 1.00 91.81 182 THR A O 1
ATOM 1377 N N . ILE A 1 183 ? 24.649 7.803 -3.787 1.00 88.88 183 ILE A N 1
ATOM 1378 C CA . ILE A 1 183 ? 24.555 7.313 -5.162 1.00 88.88 183 ILE A CA 1
ATOM 1379 C C . ILE A 1 183 ? 25.096 8.382 -6.106 1.00 88.88 183 ILE A C 1
ATOM 1381 O O . ILE A 1 183 ? 24.918 9.574 -5.872 1.00 88.88 183 ILE A O 1
ATOM 1385 N N . CYS A 1 184 ? 25.827 7.967 -7.143 1.00 84.88 184 CYS A N 1
ATOM 1386 C CA . CYS A 1 184 ? 26.428 8.887 -8.119 1.00 84.88 184 CYS A CA 1
ATOM 1387 C C . CYS A 1 184 ? 27.276 10.020 -7.492 1.00 84.88 184 CYS A C 1
ATOM 1389 O O . CYS A 1 184 ? 27.352 11.115 -8.039 1.00 84.88 184 CYS A O 1
ATOM 1391 N N . GLY A 1 185 ? 27.918 9.768 -6.343 1.00 86.50 185 GLY A N 1
ATOM 1392 C CA . GLY A 1 185 ? 28.750 10.754 -5.639 1.00 86.50 185 GLY A CA 1
ATOM 1393 C C . GLY A 1 185 ? 27.979 11.805 -4.831 1.00 86.50 185 GLY A C 1
ATOM 1394 O O . GLY A 1 185 ? 28.605 12.694 -4.262 1.00 86.50 185 GLY A O 1
ATOM 1395 N N . GLN A 1 186 ? 26.650 11.706 -4.751 1.00 87.19 186 GLN A N 1
ATOM 1396 C CA . GLN A 1 186 ? 25.803 12.576 -3.935 1.00 87.19 186 GLN A CA 1
ATOM 1397 C C . GLN A 1 186 ? 25.246 11.806 -2.738 1.00 87.19 186 GLN A C 1
ATOM 1399 O O . GLN A 1 186 ? 24.902 10.631 -2.869 1.00 87.19 186 GLN A O 1
ATOM 1404 N N . SER A 1 187 ? 25.134 12.472 -1.588 1.00 92.56 187 SER A N 1
ATOM 1405 C CA . SER A 1 187 ? 24.642 11.882 -0.339 1.00 92.56 187 SER A CA 1
ATOM 1406 C C . SER A 1 187 ? 23.416 12.626 0.168 1.00 92.56 187 SER A C 1
ATOM 1408 O O . SER A 1 187 ? 23.375 13.854 0.126 1.00 92.56 187 SER A O 1
ATOM 1410 N N . ASN A 1 188 ? 22.442 11.881 0.679 1.00 93.31 188 ASN A N 1
ATOM 1411 C CA . ASN A 1 188 ? 21.281 12.421 1.380 1.00 93.31 188 ASN A CA 1
ATOM 1412 C C . ASN A 1 188 ? 20.774 11.403 2.414 1.00 93.31 188 ASN A C 1
ATOM 1414 O O . ASN A 1 188 ? 21.200 10.246 2.416 1.00 93.31 188 ASN A O 1
ATOM 1418 N N . ASN A 1 189 ? 19.847 11.810 3.277 1.00 91.69 189 ASN A N 1
ATOM 1419 C CA . ASN A 1 189 ? 19.091 10.875 4.102 1.00 91.69 189 ASN A CA 1
ATOM 1420 C C . ASN A 1 189 ? 18.061 10.136 3.238 1.00 91.69 189 ASN A C 1
ATOM 1422 O O . ASN A 1 189 ? 17.199 10.739 2.605 1.00 91.69 189 ASN A O 1
ATOM 1426 N N . SER A 1 190 ? 18.153 8.811 3.219 1.00 92.31 190 SER A N 1
ATOM 1427 C CA . SER A 1 190 ? 17.315 7.923 2.426 1.00 92.31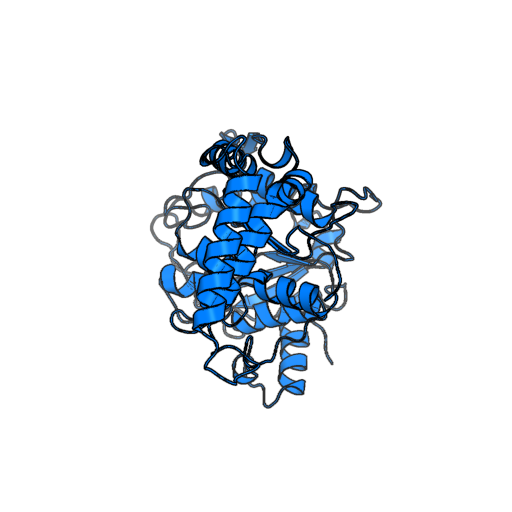 190 SER A CA 1
ATOM 1428 C C . SER A 1 190 ? 16.007 7.635 3.153 1.00 92.31 190 SER A C 1
ATOM 1430 O O . SER A 1 190 ? 15.876 6.645 3.874 1.00 92.31 190 SER A O 1
ATOM 1432 N N . ILE A 1 191 ? 15.017 8.498 2.933 1.00 90.06 191 ILE A N 1
ATOM 1433 C CA . ILE A 1 191 ? 13.636 8.267 3.374 1.00 90.06 191 ILE A CA 1
ATOM 1434 C C . ILE A 1 191 ? 13.080 6.921 2.865 1.00 90.06 191 ILE A C 1
ATOM 1436 O O . ILE A 1 191 ? 12.434 6.225 3.658 1.00 90.06 191 ILE A O 1
ATOM 1440 N N . PRO A 1 192 ? 13.345 6.483 1.612 1.00 91.38 192 PRO A N 1
ATOM 1441 C CA . PRO A 1 192 ? 12.880 5.176 1.155 1.00 91.38 192 PRO A CA 1
ATOM 1442 C C . PRO A 1 192 ? 13.445 4.044 2.018 1.00 91.38 192 PRO A C 1
ATOM 1444 O O . PRO A 1 192 ? 12.697 3.169 2.445 1.00 91.38 192 PRO A O 1
ATOM 1447 N N . LEU A 1 193 ? 14.737 4.100 2.363 1.00 93.38 193 LEU A N 1
ATOM 1448 C CA . LEU A 1 193 ? 15.361 3.108 3.239 1.00 93.38 193 LEU A CA 1
ATOM 1449 C C . LEU A 1 193 ? 14.783 3.141 4.656 1.00 93.38 193 LEU A C 1
ATOM 1451 O O . LEU A 1 193 ? 14.480 2.085 5.200 1.00 93.38 193 LEU A O 1
ATOM 1455 N N . MET A 1 194 ? 14.581 4.327 5.236 1.00 93.31 194 MET A N 1
ATOM 1456 C CA . MET A 1 194 ? 13.936 4.465 6.550 1.00 93.31 194 MET A CA 1
ATOM 1457 C C . MET A 1 194 ? 12.544 3.816 6.558 1.00 93.31 194 MET A C 1
ATOM 1459 O O . MET A 1 194 ? 12.235 3.012 7.433 1.00 93.31 194 MET A O 1
ATOM 1463 N N . SER A 1 195 ? 11.731 4.104 5.540 1.00 92.94 195 SER A N 1
ATOM 1464 C CA . SER A 1 195 ? 10.361 3.589 5.426 1.00 92.94 195 SER A CA 1
ATOM 1465 C C . SER A 1 195 ? 10.314 2.079 5.180 1.00 92.94 195 SER A C 1
ATOM 1467 O O . SER A 1 195 ? 9.465 1.385 5.734 1.00 92.94 195 SER A O 1
ATOM 1469 N N . ILE A 1 196 ? 11.230 1.550 4.365 1.00 95.31 196 ILE A N 1
ATOM 1470 C CA . ILE A 1 196 ? 11.322 0.116 4.061 1.00 95.31 196 ILE A CA 1
ATOM 1471 C C . ILE A 1 196 ? 11.833 -0.678 5.274 1.00 95.31 196 ILE A C 1
ATOM 1473 O O . ILE A 1 196 ? 11.321 -1.761 5.552 1.00 95.31 196 ILE A O 1
ATOM 1477 N N . GLU A 1 197 ? 12.789 -0.144 6.035 1.00 94.44 197 GLU A N 1
ATOM 1478 C CA . GLU A 1 197 ? 13.239 -0.748 7.297 1.00 94.44 197 GLU A CA 1
ATOM 1479 C C . GLU A 1 197 ? 12.134 -0.747 8.358 1.00 94.44 197 GLU A C 1
ATOM 1481 O O . GLU A 1 197 ? 11.940 -1.749 9.048 1.00 94.44 197 GLU A O 1
ATOM 1486 N N . ALA A 1 198 ? 11.361 0.339 8.446 1.00 94.06 198 ALA A N 1
ATOM 1487 C CA . ALA A 1 198 ? 10.182 0.414 9.300 1.00 94.06 198 ALA A CA 1
ATOM 1488 C C . ALA A 1 198 ? 9.122 -0.627 8.904 1.00 94.06 198 ALA A C 1
ATOM 1490 O O . ALA A 1 198 ? 8.580 -1.334 9.756 1.00 94.06 198 ALA A O 1
ATOM 1491 N N . ALA A 1 199 ? 8.864 -0.765 7.599 1.00 95.94 199 ALA A N 1
ATOM 1492 C CA . ALA A 1 199 ? 7.959 -1.773 7.064 1.00 95.94 199 ALA A CA 1
ATOM 1493 C C . ALA A 1 199 ? 8.428 -3.191 7.410 1.00 95.94 199 ALA A C 1
ATOM 1495 O O . ALA A 1 199 ? 7.639 -3.981 7.926 1.00 95.94 199 ALA A O 1
ATOM 1496 N N . ARG A 1 200 ? 9.715 -3.497 7.192 1.00 96.50 200 ARG A N 1
ATOM 1497 C CA . ARG A 1 200 ? 10.333 -4.769 7.592 1.00 96.50 200 ARG A CA 1
ATOM 1498 C C . ARG A 1 200 ? 10.122 -5.019 9.081 1.00 96.50 200 ARG A C 1
ATOM 1500 O O . ARG A 1 200 ? 9.594 -6.067 9.425 1.00 96.50 200 ARG A O 1
ATOM 1507 N N . HIS A 1 201 ? 10.486 -4.064 9.941 1.00 95.62 201 HIS A N 1
ATOM 1508 C CA . HIS A 1 201 ? 10.354 -4.188 11.394 1.00 95.62 201 HIS A CA 1
ATOM 1509 C C . HIS A 1 201 ? 8.934 -4.586 11.811 1.00 95.62 201 HIS A C 1
ATOM 1511 O O . HIS A 1 201 ? 8.769 -5.543 12.565 1.00 95.62 201 HIS A O 1
ATOM 1517 N N . LEU A 1 202 ? 7.920 -3.895 11.283 1.00 96.25 202 LEU A N 1
ATOM 1518 C CA . LEU A 1 202 ? 6.519 -4.158 11.607 1.00 96.25 202 LEU A CA 1
ATOM 1519 C C . LEU A 1 202 ? 6.023 -5.494 11.049 1.00 96.25 202 LEU A C 1
ATOM 1521 O O . LEU A 1 202 ? 5.333 -6.229 11.750 1.00 96.25 202 LEU A O 1
ATOM 1525 N N . LEU A 1 203 ? 6.371 -5.836 9.808 1.00 97.19 203 LEU A N 1
ATOM 1526 C CA . LEU A 1 203 ? 5.964 -7.097 9.178 1.00 97.19 203 LEU A CA 1
ATOM 1527 C C . LEU A 1 203 ? 6.620 -8.317 9.844 1.00 97.19 203 LEU A C 1
ATOM 1529 O O . LEU A 1 203 ? 5.987 -9.362 9.958 1.00 97.19 203 LEU A O 1
ATOM 1533 N N . THR A 1 204 ? 7.855 -8.179 10.333 1.00 96.56 204 THR A N 1
ATOM 1534 C CA . THR A 1 204 ? 8.582 -9.240 11.050 1.00 96.56 204 THR A CA 1
ATOM 1535 C C . THR A 1 204 ? 8.479 -9.117 12.572 1.00 96.56 204 THR A C 1
ATOM 1537 O O . THR A 1 204 ? 9.268 -9.739 13.286 1.00 96.56 204 THR A O 1
ATOM 1540 N N . HIS A 1 205 ? 7.579 -8.279 13.101 1.00 95.31 205 HIS A N 1
ATOM 1541 C CA . HIS A 1 205 ? 7.491 -8.067 14.544 1.00 95.31 205 HIS A CA 1
ATOM 1542 C C . HIS A 1 205 ? 7.136 -9.397 15.242 1.00 95.31 205 HIS A C 1
ATOM 1544 O O . HIS A 1 205 ? 6.159 -10.042 14.858 1.00 95.31 205 HIS A O 1
ATOM 1550 N N . PRO A 1 206 ? 7.897 -9.837 16.261 1.00 92.31 206 PRO A N 1
ATOM 1551 C CA . PRO A 1 206 ? 7.851 -11.224 16.734 1.00 92.31 206 PRO A CA 1
ATOM 1552 C C . PRO A 1 206 ? 6.530 -11.617 17.405 1.00 92.31 206 PRO A C 1
ATOM 1554 O O . PRO A 1 206 ? 6.171 -12.792 17.412 1.00 92.31 206 PRO A O 1
ATOM 1557 N N . THR A 1 207 ? 5.815 -10.656 17.989 1.00 91.62 207 THR A N 1
ATOM 1558 C CA . THR A 1 207 ? 4.569 -10.907 18.737 1.00 91.62 207 THR A CA 1
ATOM 1559 C C . THR A 1 207 ? 3.346 -10.261 18.103 1.00 91.62 207 THR A C 1
ATOM 1561 O O . THR A 1 207 ? 2.226 -10.721 18.302 1.00 91.62 207 THR A O 1
ATOM 1564 N N . GLU A 1 208 ? 3.555 -9.205 17.324 1.00 93.75 208 GLU A N 1
ATOM 1565 C CA . GLU A 1 208 ? 2.487 -8.382 16.758 1.00 93.75 208 GLU A CA 1
ATOM 1566 C C . GLU A 1 208 ? 2.796 -8.006 15.303 1.00 93.75 208 GLU A C 1
ATOM 1568 O O . GLU A 1 208 ? 2.811 -6.822 14.962 1.00 93.75 208 GLU A O 1
ATOM 1573 N N . PRO A 1 209 ? 3.033 -8.988 14.417 1.00 95.12 209 PRO A N 1
ATOM 1574 C CA . PRO A 1 209 ? 3.364 -8.697 13.030 1.00 95.12 209 PRO A CA 1
ATOM 1575 C C . PRO A 1 209 ? 2.220 -7.933 12.360 1.00 95.12 209 PRO A C 1
ATOM 1577 O O . PRO A 1 209 ? 1.038 -8.256 12.550 1.00 95.12 209 PRO A O 1
ATOM 1580 N N . ALA A 1 210 ? 2.574 -6.905 11.595 1.00 97.25 210 ALA A N 1
ATOM 1581 C CA . ALA A 1 210 ? 1.668 -6.267 10.657 1.00 97.25 210 ALA A CA 1
ATOM 1582 C C . ALA A 1 210 ? 1.321 -7.247 9.527 1.00 97.25 210 ALA A C 1
ATOM 1584 O O . ALA A 1 210 ? 2.070 -8.166 9.212 1.00 97.25 210 ALA A O 1
ATOM 1585 N N . SER A 1 211 ? 0.168 -7.046 8.901 1.00 97.62 211 SER A N 1
ATOM 1586 C CA . SER A 1 211 ? -0.264 -7.806 7.721 1.00 97.62 211 SER A CA 1
ATOM 1587 C C . SER A 1 211 ? -0.090 -7.022 6.426 1.00 97.62 211 SER A C 1
ATOM 1589 O O . SER A 1 211 ? -0.084 -7.610 5.351 1.00 97.62 211 SER A O 1
ATOM 1591 N N . TYR A 1 212 ? 0.029 -5.698 6.518 1.00 98.44 212 TYR A N 1
ATOM 1592 C CA . TYR A 1 212 ? 0.216 -4.829 5.368 1.00 98.44 212 TYR A CA 1
ATOM 1593 C C . TYR A 1 212 ? 0.975 -3.562 5.749 1.00 98.44 212 TYR A C 1
ATOM 1595 O O . TYR A 1 212 ? 0.696 -2.944 6.777 1.00 98.44 212 TYR A O 1
ATOM 1603 N N . VAL A 1 213 ? 1.888 -3.138 4.878 1.00 97.75 213 VAL A N 1
ATOM 1604 C CA . VAL A 1 213 ? 2.525 -1.826 4.965 1.00 97.75 213 VAL A CA 1
ATOM 1605 C C . VAL A 1 213 ? 2.574 -1.200 3.574 1.00 97.75 213 VAL A C 1
ATOM 1607 O O . VAL A 1 213 ? 3.067 -1.815 2.631 1.00 97.75 213 VAL A O 1
ATOM 1610 N N . CYS A 1 214 ? 2.078 0.030 3.450 1.00 96.94 214 CYS A N 1
ATOM 1611 C CA . CYS A 1 214 ? 2.271 0.868 2.269 1.00 96.94 214 CYS A CA 1
ATOM 1612 C C . CYS A 1 214 ? 3.440 1.821 2.511 1.00 96.94 214 CYS A C 1
ATOM 1614 O O . CYS A 1 214 ? 3.468 2.498 3.535 1.00 96.94 214 CYS A O 1
ATOM 1616 N N . VAL A 1 215 ? 4.365 1.928 1.562 1.00 94.56 215 VAL A N 1
ATOM 1617 C CA . VAL A 1 215 ? 5.432 2.935 1.586 1.00 94.56 215 VAL A CA 1
ATOM 1618 C C . VAL A 1 215 ? 5.240 3.859 0.393 1.00 94.56 215 VAL A C 1
ATOM 1620 O O . VAL A 1 215 ? 5.266 3.402 -0.747 1.00 94.56 215 VAL A O 1
ATOM 1623 N N . SER A 1 216 ? 5.049 5.151 0.653 1.00 91.75 216 SER A N 1
ATOM 1624 C CA . SER A 1 216 ? 5.093 6.172 -0.391 1.00 91.75 216 SER A CA 1
ATOM 1625 C C . SER A 1 216 ? 6.544 6.566 -0.636 1.00 91.75 216 SER A C 1
ATOM 1627 O O . SER A 1 216 ? 7.134 7.319 0.138 1.00 91.75 216 SER A O 1
ATOM 1629 N N . ASP A 1 217 ? 7.123 6.039 -1.710 1.00 90.81 217 ASP A N 1
ATOM 1630 C CA . ASP A 1 217 ? 8.497 6.335 -2.099 1.00 90.81 217 ASP A CA 1
ATOM 1631 C C . ASP A 1 217 ? 8.612 7.743 -2.705 1.00 90.81 217 ASP A C 1
ATOM 1633 O O . ASP A 1 217 ? 7.979 8.057 -3.712 1.00 90.81 217 ASP A O 1
ATOM 1637 N N . ILE A 1 218 ? 9.439 8.587 -2.087 1.00 86.94 218 ILE A N 1
ATOM 1638 C CA . ILE A 1 218 ? 9.734 9.952 -2.548 1.00 86.94 218 ILE A CA 1
ATOM 1639 C C . ILE A 1 218 ? 11.124 10.086 -3.171 1.00 86.94 218 ILE A C 1
ATOM 1641 O O . ILE A 1 218 ? 11.583 11.197 -3.422 1.00 86.94 218 ILE A O 1
ATOM 1645 N N . GLY A 1 219 ? 11.807 8.968 -3.410 1.00 90.88 219 GLY A N 1
ATOM 1646 C CA . GLY A 1 219 ? 13.181 8.968 -3.876 1.00 90.88 219 GLY A CA 1
ATOM 1647 C C . GLY A 1 219 ? 14.186 9.381 -2.798 1.00 90.88 219 GLY A C 1
ATOM 1648 O O . GLY A 1 219 ? 13.853 9.767 -1.677 1.00 90.88 219 GLY A O 1
ATOM 1649 N N . LEU A 1 220 ? 15.465 9.262 -3.146 1.00 92.38 220 LEU A N 1
ATOM 1650 C CA . LEU A 1 220 ? 16.571 9.788 -2.344 1.00 92.38 220 LEU A CA 1
ATOM 1651 C C . LEU A 1 220 ? 16.710 11.308 -2.516 1.00 92.38 220 LEU A C 1
ATOM 1653 O O . LEU A 1 220 ? 17.234 11.999 -1.643 1.00 92.38 220 LEU A O 1
ATOM 1657 N N . PHE A 1 221 ? 16.247 11.819 -3.652 1.00 91.19 221 PHE A N 1
ATOM 1658 C CA . PHE A 1 221 ? 16.253 13.226 -4.005 1.00 91.19 221 PHE A CA 1
ATOM 1659 C C . PHE A 1 221 ? 14.965 13.581 -4.734 1.00 91.19 221 PHE A C 1
ATOM 1661 O O . PHE A 1 221 ? 14.417 12.755 -5.467 1.00 91.19 221 PHE A O 1
ATOM 1668 N N . GLU A 1 222 ? 14.554 14.835 -4.597 1.00 89.94 222 GLU A N 1
ATOM 1669 C CA . GLU A 1 222 ? 13.434 15.370 -5.357 1.00 89.94 222 GLU A CA 1
ATOM 1670 C C . GLU A 1 222 ? 13.758 15.402 -6.861 1.00 89.94 222 GLU A C 1
ATOM 1672 O O . GLU A 1 222 ? 14.865 15.788 -7.263 1.00 89.94 222 GLU A O 1
ATOM 1677 N N . ALA A 1 223 ? 12.808 14.942 -7.672 1.00 89.19 223 ALA A N 1
ATOM 1678 C CA . ALA A 1 223 ? 12.830 14.986 -9.126 1.00 89.19 223 ALA A CA 1
ATOM 1679 C C . ALA A 1 223 ? 12.428 16.374 -9.641 1.00 89.19 223 ALA A C 1
ATOM 1681 O O . ALA A 1 223 ? 11.800 17.156 -8.931 1.00 89.19 223 ALA A O 1
ATOM 1682 N N . ALA A 1 224 ? 12.763 16.681 -10.895 1.00 81.25 224 ALA A N 1
ATOM 1683 C CA . ALA A 1 224 ? 12.573 18.021 -11.462 1.00 81.25 224 ALA A CA 1
ATOM 1684 C C . ALA A 1 224 ? 11.122 18.561 -11.430 1.00 81.25 224 ALA A C 1
ATOM 1686 O O . ALA A 1 224 ? 10.933 19.774 -11.383 1.00 81.25 224 ALA A O 1
ATOM 1687 N N . GLY A 1 225 ? 10.112 17.687 -11.481 1.00 80.88 225 GLY A N 1
ATOM 1688 C CA . GLY A 1 225 ? 8.685 18.028 -11.394 1.00 80.88 225 GLY A CA 1
ATOM 1689 C C . GLY A 1 225 ? 8.097 17.963 -9.980 1.00 80.88 225 GLY A C 1
ATOM 1690 O O . GLY A 1 225 ? 6.966 18.389 -9.775 1.00 80.88 225 GLY A O 1
ATOM 1691 N N . GLY A 1 226 ? 8.867 17.485 -8.998 1.00 83.00 226 GLY A N 1
ATOM 1692 C CA . GLY A 1 226 ? 8.430 17.279 -7.617 1.00 83.00 226 GLY A CA 1
ATOM 1693 C C . GLY A 1 226 ? 8.375 15.803 -7.208 1.00 83.00 226 GLY A C 1
ATOM 1694 O O . GLY A 1 226 ? 8.348 14.883 -8.030 1.00 83.00 226 GLY A O 1
ATOM 1695 N N . GLY A 1 227 ? 8.392 15.547 -5.898 1.00 82.31 227 GLY A N 1
ATOM 1696 C CA . GLY A 1 227 ? 8.437 14.177 -5.368 1.00 82.31 227 GLY A CA 1
ATOM 1697 C C . GLY A 1 227 ? 9.648 13.380 -5.881 1.00 82.31 227 GLY A C 1
ATOM 1698 O O . GLY A 1 227 ? 10.670 13.957 -6.225 1.00 82.31 227 GLY A O 1
ATOM 1699 N N . GLY A 1 228 ? 9.567 12.045 -5.933 1.00 87.88 228 GLY A N 1
ATOM 1700 C CA . GLY A 1 228 ? 10.707 11.197 -6.335 1.00 87.88 228 GLY A CA 1
ATOM 1701 C C . GLY A 1 228 ? 10.761 10.804 -7.810 1.00 87.88 228 GLY A C 1
ATOM 1702 O O . GLY A 1 228 ? 11.818 10.408 -8.305 1.00 87.88 228 GLY A O 1
ATOM 1703 N N . TYR A 1 229 ? 9.626 10.872 -8.506 1.00 91.12 229 TYR A N 1
ATOM 1704 C CA . TYR A 1 229 ? 9.458 10.265 -9.831 1.00 91.12 229 TYR A CA 1
ATOM 1705 C C . TYR A 1 229 ? 8.684 11.142 -10.814 1.00 91.12 229 TYR A C 1
ATOM 1707 O O . TYR A 1 229 ? 8.441 10.707 -11.944 1.00 91.12 229 TYR A O 1
ATOM 1715 N N . ASP A 1 230 ? 8.339 12.378 -10.436 1.00 90.38 230 ASP A N 1
ATOM 1716 C CA . ASP A 1 230 ? 7.810 13.319 -11.408 1.00 90.38 230 ASP A CA 1
ATOM 1717 C C . ASP A 1 230 ? 8.940 13.992 -12.192 1.00 90.38 230 ASP A C 1
ATOM 1719 O O . ASP A 1 230 ? 9.515 15.008 -11.814 1.00 90.38 230 ASP A O 1
ATOM 1723 N N . THR A 1 231 ? 9.329 13.359 -13.289 1.00 92.25 231 THR A N 1
ATOM 1724 C CA . THR A 1 231 ? 10.542 13.696 -14.036 1.00 92.25 231 THR A CA 1
ATOM 1725 C C . THR A 1 231 ? 10.232 14.430 -15.345 1.00 92.25 231 THR A C 1
ATOM 1727 O O . THR A 1 231 ? 10.457 13.890 -16.438 1.00 92.25 231 THR A O 1
ATOM 1730 N N . HIS A 1 232 ? 9.671 15.639 -15.259 1.00 93.31 232 HIS A N 1
ATOM 1731 C CA . HIS A 1 232 ? 9.493 16.521 -16.427 1.00 93.31 232 HIS A CA 1
ATOM 1732 C C . HIS A 1 232 ? 10.833 17.021 -16.999 1.00 93.31 232 HIS A C 1
ATOM 1734 O O . HIS A 1 232 ? 10.899 17.417 -18.154 1.00 93.31 232 HIS A O 1
ATOM 1740 N N . GLY A 1 233 ? 11.914 16.934 -16.223 1.00 92.81 233 GLY A N 1
ATOM 1741 C CA . GLY A 1 233 ? 13.302 17.084 -16.660 1.00 92.81 233 GLY A CA 1
ATOM 1742 C C . GLY A 1 233 ? 14.184 16.013 -16.014 1.00 92.81 233 GLY A C 1
ATOM 1743 O O . GLY A 1 233 ? 13.730 15.295 -15.124 1.00 92.81 233 GLY A O 1
ATOM 1744 N N . GLY A 1 234 ? 15.424 15.865 -16.478 1.00 91.06 234 GLY A N 1
ATOM 1745 C CA . GLY A 1 234 ? 16.445 15.010 -15.866 1.00 91.06 234 GLY A CA 1
ATOM 1746 C C . GLY A 1 234 ? 16.084 13.524 -15.745 1.00 91.06 234 GLY A C 1
ATOM 1747 O O . GLY A 1 234 ? 16.664 12.828 -14.912 1.00 91.06 234 GLY A O 1
ATOM 1748 N N . HIS A 1 235 ? 15.150 13.006 -16.555 1.00 91.75 235 HIS A N 1
ATOM 1749 C CA . HIS A 1 235 ? 14.468 11.729 -16.290 1.00 91.75 235 HIS A CA 1
ATOM 1750 C C . HIS A 1 235 ? 15.403 10.541 -16.061 1.00 91.75 235 HIS A C 1
ATOM 1752 O O . HIS A 1 235 ? 15.207 9.776 -15.116 1.00 91.75 235 HIS A O 1
ATOM 1758 N N . VAL A 1 236 ? 16.432 10.388 -16.899 1.00 90.50 236 VAL A N 1
ATOM 1759 C CA . VAL A 1 236 ? 17.393 9.282 -16.763 1.00 90.50 236 VAL A CA 1
ATOM 1760 C C . VAL A 1 236 ? 18.178 9.397 -15.458 1.00 90.50 236 VAL A C 1
ATOM 1762 O O . VAL A 1 236 ? 18.379 8.391 -14.784 1.00 90.50 236 VAL A O 1
ATOM 1765 N N . PHE A 1 237 ? 18.603 10.607 -15.091 1.00 90.12 237 PHE A N 1
ATOM 1766 C CA . PHE A 1 237 ? 19.376 10.846 -13.876 1.00 90.12 237 PHE A CA 1
ATOM 1767 C C . PHE A 1 237 ? 18.522 10.626 -12.621 1.00 90.12 237 PHE A C 1
ATOM 1769 O O . PHE A 1 237 ? 18.923 9.871 -11.734 1.00 90.12 237 PHE A O 1
ATOM 1776 N N . ASP A 1 238 ? 17.324 11.213 -12.589 1.00 91.69 238 ASP A N 1
ATOM 1777 C CA . ASP A 1 238 ? 16.386 11.120 -11.470 1.00 91.69 238 ASP A CA 1
ATOM 1778 C C . ASP A 1 238 ? 15.912 9.689 -11.229 1.00 91.69 238 ASP A C 1
ATOM 1780 O O . ASP A 1 238 ? 15.982 9.179 -10.109 1.00 91.69 238 ASP A O 1
ATOM 1784 N N . THR A 1 239 ? 15.502 9.001 -12.293 1.00 90.31 239 THR A N 1
ATOM 1785 C CA . THR A 1 239 ? 15.011 7.627 -12.175 1.00 90.31 239 THR A CA 1
ATOM 1786 C C . THR A 1 239 ? 16.141 6.683 -11.781 1.00 90.31 239 THR A C 1
ATOM 1788 O O . THR A 1 239 ? 15.948 5.855 -10.896 1.00 90.31 239 THR A O 1
ATOM 1791 N N . ALA A 1 240 ? 17.337 6.819 -12.372 1.00 88.94 240 ALA A N 1
ATOM 1792 C CA . ALA A 1 240 ? 18.464 5.949 -12.041 1.00 88.94 240 ALA A CA 1
ATOM 1793 C C . ALA A 1 240 ? 18.866 6.069 -10.566 1.00 88.94 240 ALA A C 1
ATOM 1795 O O . ALA A 1 240 ? 19.058 5.050 -9.913 1.00 88.94 240 ALA A O 1
ATOM 1796 N N . ARG A 1 241 ? 18.950 7.285 -10.008 1.00 91.00 241 ARG A N 1
ATOM 1797 C CA . ARG A 1 241 ? 19.332 7.467 -8.597 1.00 91.00 241 ARG A CA 1
ATOM 1798 C C . ARG A 1 241 ? 18.239 7.008 -7.626 1.00 91.00 241 ARG A C 1
ATOM 1800 O O . ARG A 1 241 ? 18.538 6.320 -6.651 1.00 91.00 241 ARG A O 1
ATOM 1807 N N . ASN A 1 242 ? 16.983 7.372 -7.882 1.00 93.12 242 ASN A N 1
ATOM 1808 C CA . ASN A 1 242 ? 15.892 7.120 -6.942 1.00 93.12 242 ASN A CA 1
ATOM 1809 C C . ASN A 1 242 ? 15.463 5.653 -6.965 1.00 93.12 242 ASN A C 1
ATOM 1811 O O . ASN A 1 242 ? 15.403 5.022 -5.907 1.00 93.12 242 ASN A O 1
ATOM 1815 N N . PHE A 1 243 ? 15.279 5.084 -8.159 1.00 91.50 243 PHE A N 1
ATOM 1816 C CA . PHE A 1 243 ? 14.860 3.695 -8.302 1.00 91.50 243 PHE A CA 1
ATOM 1817 C C . PHE A 1 243 ? 15.947 2.721 -7.838 1.00 91.50 243 PHE A C 1
ATOM 1819 O O . PHE A 1 243 ? 15.634 1.770 -7.125 1.00 91.50 243 PHE A O 1
ATOM 1826 N N . ASP A 1 244 ? 17.228 2.969 -8.151 1.00 90.56 244 ASP A N 1
ATOM 1827 C CA . ASP A 1 244 ? 18.313 2.108 -7.661 1.00 90.56 244 ASP A CA 1
ATOM 1828 C C . ASP A 1 244 ? 18.452 2.185 -6.132 1.00 90.56 244 ASP A C 1
ATOM 1830 O O . ASP A 1 244 ? 18.684 1.155 -5.495 1.00 90.56 244 ASP A O 1
ATOM 1834 N N . ASN A 1 245 ? 18.280 3.367 -5.523 1.00 93.06 245 ASN A N 1
ATOM 1835 C CA . ASN A 1 245 ? 18.270 3.508 -4.064 1.00 93.06 245 ASN A CA 1
ATOM 1836 C C . ASN A 1 245 ? 17.101 2.736 -3.430 1.00 93.06 245 ASN A C 1
ATOM 1838 O O . ASN A 1 245 ? 17.323 1.968 -2.491 1.00 93.06 245 ASN A O 1
ATOM 1842 N N . MET A 1 246 ? 15.877 2.903 -3.945 1.00 93.75 246 MET A N 1
ATOM 1843 C CA . MET A 1 246 ? 14.704 2.188 -3.433 1.00 93.75 246 MET A CA 1
ATOM 1844 C C . MET A 1 246 ? 14.862 0.675 -3.596 1.00 93.75 246 MET A C 1
ATOM 1846 O O . MET A 1 246 ? 14.670 -0.065 -2.633 1.00 93.75 246 MET A O 1
ATOM 1850 N N . LEU A 1 247 ? 15.288 0.202 -4.771 1.00 93.06 247 LEU A N 1
ATOM 1851 C CA . LEU A 1 247 ? 15.508 -1.224 -5.005 1.00 93.06 247 LEU A CA 1
ATOM 1852 C C . LEU A 1 247 ? 16.608 -1.793 -4.109 1.00 93.06 247 LEU A C 1
ATOM 1854 O O . LEU A 1 247 ? 16.466 -2.909 -3.613 1.00 93.06 247 LEU A O 1
ATOM 1858 N N . ALA A 1 248 ? 17.701 -1.061 -3.882 1.00 92.31 248 ALA A N 1
ATOM 1859 C CA . ALA A 1 248 ? 18.751 -1.502 -2.970 1.00 92.31 248 ALA A CA 1
ATOM 1860 C C . ALA A 1 248 ? 18.228 -1.635 -1.531 1.00 92.31 248 ALA A C 1
ATOM 1862 O O . ALA A 1 248 ? 18.513 -2.643 -0.883 1.00 92.31 248 ALA A O 1
ATOM 1863 N N . ALA A 1 249 ? 17.430 -0.668 -1.065 1.00 93.81 249 ALA A N 1
ATOM 1864 C CA . ALA A 1 249 ? 16.778 -0.718 0.240 1.00 93.81 249 ALA A CA 1
ATOM 1865 C C . ALA A 1 249 ? 15.809 -1.905 0.350 1.00 93.81 249 ALA A C 1
ATOM 1867 O O . ALA A 1 249 ? 15.925 -2.715 1.269 1.00 93.81 249 ALA A O 1
ATOM 1868 N N . LEU A 1 250 ? 14.914 -2.064 -0.631 1.00 95.31 250 LEU A N 1
ATOM 1869 C CA . LEU A 1 250 ? 13.948 -3.160 -0.693 1.00 95.31 250 LEU A CA 1
ATOM 1870 C C . LEU A 1 250 ? 14.645 -4.522 -0.676 1.00 95.31 250 LEU A C 1
ATOM 1872 O O . LEU A 1 250 ? 14.300 -5.394 0.111 1.00 95.31 250 LEU A O 1
ATOM 1876 N N . LEU A 1 251 ? 15.657 -4.718 -1.517 1.00 94.25 251 LEU A N 1
ATOM 1877 C CA . LEU A 1 251 ? 16.369 -5.992 -1.590 1.00 94.25 251 LEU A CA 1
ATOM 1878 C C . LEU A 1 251 ? 17.226 -6.279 -0.350 1.00 94.25 251 LEU A C 1
ATOM 1880 O O . LEU A 1 251 ? 17.563 -7.442 -0.130 1.00 94.25 251 LEU A O 1
ATOM 1884 N N . GLY A 1 252 ? 17.600 -5.254 0.421 1.00 93.94 252 GLY A N 1
ATOM 1885 C CA . GLY A 1 252 ? 18.382 -5.386 1.652 1.00 93.94 252 GLY A CA 1
ATOM 1886 C C . GLY A 1 252 ? 17.582 -5.936 2.836 1.00 93.94 252 GLY A C 1
ATOM 1887 O O . GLY A 1 252 ? 18.153 -6.625 3.684 1.00 93.94 252 GLY A O 1
ATOM 1888 N N . VAL A 1 253 ? 16.267 -5.692 2.863 1.00 95.81 253 VAL A N 1
ATOM 1889 C CA . VAL A 1 253 ? 15.373 -6.153 3.941 1.00 95.81 253 VAL A CA 1
ATOM 1890 C C . VAL A 1 253 ? 14.802 -7.558 3.731 1.00 95.81 253 VAL A C 1
ATOM 1892 O O . VAL A 1 253 ? 14.150 -8.093 4.628 1.00 95.81 253 VAL A O 1
ATOM 1895 N N . PHE A 1 254 ? 15.059 -8.173 2.575 1.00 96.62 254 PHE A N 1
ATOM 1896 C CA . PHE A 1 254 ? 14.693 -9.558 2.282 1.00 96.62 254 PHE A CA 1
ATOM 1897 C C . PHE A 1 254 ? 15.875 -10.500 2.492 1.00 96.62 254 PHE A C 1
ATOM 1899 O O . PHE A 1 254 ? 17.024 -10.162 2.197 1.00 96.62 254 PHE A O 1
ATOM 1906 N N . ASN A 1 255 ? 15.574 -11.709 2.953 1.00 96.31 255 ASN A N 1
ATOM 1907 C CA . ASN A 1 255 ? 16.528 -12.803 3.005 1.00 96.31 255 ASN A CA 1
ATOM 1908 C C . ASN A 1 255 ? 17.038 -13.131 1.593 1.00 96.31 255 ASN A C 1
ATOM 1910 O O . ASN A 1 255 ? 16.263 -13.282 0.643 1.00 96.31 255 ASN A O 1
ATOM 1914 N N . GLY A 1 256 ? 18.360 -13.224 1.451 1.00 92.56 256 GLY A N 1
ATOM 1915 C CA . GLY A 1 256 ? 18.990 -13.758 0.249 1.00 92.56 256 GLY A CA 1
ATOM 1916 C C . GLY A 1 256 ? 18.865 -15.286 0.149 1.00 92.56 256 GLY A C 1
ATOM 1917 O O . GLY A 1 256 ? 18.428 -15.949 1.091 1.00 92.56 256 GLY A O 1
ATOM 1918 N N . PRO A 1 257 ? 19.283 -15.889 -0.979 1.00 90.19 257 PRO A N 1
ATOM 1919 C CA . PRO A 1 257 ? 19.318 -17.343 -1.120 1.00 90.19 257 PRO A CA 1
ATOM 1920 C C . PRO A 1 257 ? 20.127 -18.017 0.000 1.00 90.19 257 PRO A C 1
ATOM 1922 O O . PRO A 1 257 ? 21.318 -17.751 0.153 1.00 90.19 257 PRO A O 1
ATOM 1925 N N . GLY A 1 258 ? 19.480 -18.901 0.764 1.00 92.12 258 GLY A N 1
ATOM 1926 C CA . GLY A 1 258 ? 20.090 -19.611 1.896 1.00 92.12 258 GLY A CA 1
ATOM 1927 C C . GLY A 1 258 ? 20.154 -18.817 3.207 1.00 92.12 258 GLY A C 1
ATOM 1928 O O . GLY A 1 258 ? 20.629 -19.353 4.203 1.00 92.12 258 GLY A O 1
ATOM 1929 N N . GLU A 1 259 ? 19.674 -17.571 3.230 1.00 95.38 259 GLU A N 1
ATOM 1930 C CA . GLU A 1 259 ? 19.546 -16.767 4.446 1.00 95.38 259 GLU A CA 1
ATOM 1931 C C . GLU A 1 259 ? 18.209 -17.058 5.144 1.00 95.38 259 GLU A C 1
ATOM 1933 O O . GLU A 1 259 ? 17.176 -17.213 4.493 1.00 95.38 259 GLU A O 1
ATOM 1938 N N . THR A 1 260 ? 18.223 -17.126 6.474 1.00 95.25 260 THR A N 1
ATOM 1939 C CA . THR A 1 260 ? 17.032 -17.396 7.294 1.00 95.25 260 THR A CA 1
ATOM 1940 C C . THR A 1 260 ? 16.958 -16.454 8.497 1.00 95.25 260 THR A C 1
ATOM 1942 O O . THR A 1 260 ? 16.642 -16.892 9.603 1.00 95.25 260 THR A O 1
ATOM 1945 N N . ASP A 1 261 ? 17.313 -15.175 8.325 1.00 96.81 261 ASP A N 1
ATOM 1946 C CA . ASP A 1 261 ? 17.178 -14.188 9.401 1.00 96.81 261 ASP A CA 1
ATOM 1947 C C . ASP A 1 261 ? 15.681 -13.905 9.622 1.00 96.81 261 ASP A C 1
ATOM 1949 O O . ASP A 1 261 ? 15.029 -13.367 8.722 1.00 96.81 261 ASP A O 1
ATOM 1953 N N . PRO A 1 262 ? 15.106 -14.240 10.794 1.00 95.56 262 PRO A N 1
ATOM 1954 C CA . PRO A 1 262 ? 13.686 -14.018 11.066 1.00 95.56 262 PRO A CA 1
ATOM 1955 C C . PRO A 1 262 ? 13.318 -12.531 11.154 1.00 95.56 262 PRO A C 1
ATOM 1957 O O . PRO A 1 262 ? 12.141 -12.191 11.170 1.00 95.56 262 PRO A O 1
ATOM 1960 N N . ARG A 1 263 ? 14.309 -11.632 11.221 1.00 95.00 263 ARG A N 1
ATOM 1961 C CA . ARG A 1 263 ? 14.100 -10.178 11.194 1.00 95.00 263 ARG A CA 1
ATOM 1962 C C . ARG A 1 263 ? 13.996 -9.635 9.772 1.00 95.00 263 ARG A C 1
ATOM 1964 O O . ARG A 1 263 ? 13.726 -8.448 9.610 1.00 95.00 263 ARG A O 1
ATOM 1971 N N . LYS A 1 264 ? 14.259 -10.457 8.755 1.00 97.19 264 LYS A N 1
ATOM 1972 C CA . LYS A 1 264 ? 14.128 -10.112 7.339 1.00 97.19 264 LYS A CA 1
ATOM 1973 C C . LYS A 1 264 ? 12.922 -10.803 6.724 1.00 97.19 264 LYS A C 1
ATOM 1975 O O . LYS A 1 264 ? 12.481 -11.857 7.172 1.00 97.19 264 LYS A O 1
ATOM 1980 N N . LEU A 1 265 ? 12.419 -10.201 5.657 1.00 97.69 265 LEU A N 1
ATOM 1981 C CA . LEU A 1 265 ? 11.280 -10.709 4.904 1.00 97.69 265 LEU A CA 1
ATOM 1982 C C . LEU A 1 265 ? 11.679 -11.888 4.010 1.00 97.69 265 LEU A C 1
ATOM 1984 O O . LEU A 1 265 ? 12.847 -12.046 3.643 1.00 97.69 265 LEU A O 1
ATOM 1988 N N . SER A 1 266 ? 10.696 -12.694 3.614 1.00 96.62 266 SER A N 1
ATOM 1989 C CA . SER A 1 266 ? 10.870 -13.775 2.645 1.00 96.62 266 SER A CA 1
ATOM 1990 C C . SER A 1 266 ? 9.958 -13.579 1.439 1.00 96.62 266 SER A C 1
ATOM 1992 O O . SER A 1 266 ? 8.771 -13.301 1.568 1.00 96.62 266 SER A O 1
ATOM 1994 N N . PHE A 1 267 ? 10.482 -13.797 0.231 1.00 96.00 267 PHE A N 1
ATOM 1995 C CA . PHE A 1 267 ? 9.646 -13.823 -0.976 1.00 96.00 267 PHE A CA 1
ATOM 1996 C C . PHE A 1 267 ? 8.739 -15.065 -1.053 1.00 96.00 267 PHE A C 1
ATOM 1998 O O . PHE A 1 267 ? 7.983 -15.206 -2.016 1.00 96.00 267 PHE A O 1
ATOM 2005 N N . ASP A 1 268 ? 8.823 -15.992 -0.093 1.00 94.88 268 ASP A N 1
ATOM 2006 C CA . ASP A 1 268 ? 7.927 -17.146 -0.016 1.00 94.88 268 ASP A CA 1
ATOM 2007 C C . ASP A 1 268 ? 6.568 -16.824 0.609 1.00 94.88 268 ASP A C 1
ATOM 2009 O O . ASP A 1 268 ? 5.584 -17.453 0.227 1.00 94.88 268 ASP A O 1
ATOM 2013 N N . ASP A 1 269 ? 6.494 -15.862 1.521 1.00 95.25 269 ASP A N 1
ATOM 2014 C CA . ASP A 1 269 ? 5.268 -15.507 2.249 1.00 95.25 269 ASP A CA 1
ATOM 2015 C C . ASP A 1 269 ? 4.891 -14.027 2.115 1.00 95.25 269 ASP A C 1
ATOM 2017 O O . ASP A 1 269 ? 3.763 -13.647 2.417 1.00 95.25 269 ASP A O 1
ATOM 2021 N N . THR A 1 270 ? 5.798 -13.200 1.596 1.00 97.69 270 THR A N 1
ATOM 2022 C CA . THR A 1 270 ? 5.579 -11.770 1.412 1.00 97.69 270 THR A CA 1
ATOM 2023 C C . THR A 1 270 ? 5.413 -11.450 -0.069 1.00 97.69 270 THR A C 1
ATOM 2025 O O . THR A 1 270 ? 6.280 -11.760 -0.892 1.00 97.69 270 THR A O 1
ATOM 2028 N N . LEU A 1 271 ? 4.300 -10.798 -0.408 1.00 98.38 271 LEU A N 1
ATOM 2029 C CA . LEU A 1 271 ? 4.079 -10.190 -1.716 1.00 98.38 271 LEU A CA 1
ATOM 2030 C C . LEU A 1 271 ? 4.498 -8.718 -1.670 1.00 98.38 271 LEU A C 1
ATOM 2032 O O . LEU A 1 271 ? 3.953 -7.935 -0.895 1.00 98.38 271 LEU A O 1
ATOM 2036 N N . VAL A 1 272 ? 5.418 -8.331 -2.548 1.00 98.25 272 VAL A N 1
ATOM 2037 C CA . VAL A 1 272 ? 5.759 -6.929 -2.807 1.00 98.25 272 VAL A CA 1
ATOM 2038 C C . VAL A 1 272 ? 5.031 -6.466 -4.061 1.00 98.25 272 VAL A C 1
ATOM 2040 O O . VAL A 1 272 ? 5.071 -7.143 -5.089 1.00 98.25 272 VAL A O 1
ATOM 2043 N N . ILE A 1 273 ? 4.397 -5.297 -3.982 1.00 98.38 273 ILE A N 1
ATOM 2044 C CA . ILE A 1 273 ? 3.769 -4.634 -5.125 1.00 98.38 273 ILE A CA 1
ATOM 2045 C C . ILE A 1 273 ? 4.480 -3.301 -5.344 1.00 98.38 273 ILE A C 1
ATOM 2047 O O . ILE A 1 273 ? 4.355 -2.394 -4.523 1.00 98.38 273 ILE A O 1
ATOM 2051 N N . ILE A 1 274 ? 5.215 -3.181 -6.448 1.00 97.19 274 ILE A N 1
ATOM 2052 C CA . ILE A 1 274 ? 5.772 -1.903 -6.903 1.00 97.19 274 ILE A CA 1
ATOM 2053 C C . ILE A 1 274 ? 4.757 -1.303 -7.868 1.00 97.19 274 ILE A C 1
ATOM 2055 O O . ILE A 1 274 ? 4.492 -1.868 -8.931 1.00 97.19 274 ILE A O 1
ATOM 2059 N N . ASN A 1 275 ? 4.168 -0.185 -7.462 1.00 95.25 275 ASN A N 1
ATOM 2060 C CA . ASN A 1 275 ? 3.041 0.439 -8.135 1.00 95.25 275 ASN A CA 1
ATOM 2061 C C . ASN A 1 275 ? 3.329 1.909 -8.433 1.00 95.25 275 ASN A C 1
ATOM 2063 O O . ASN A 1 275 ? 3.981 2.581 -7.641 1.00 95.25 275 ASN A O 1
ATOM 2067 N N . SER A 1 276 ? 2.757 2.403 -9.525 1.00 93.12 276 SER A N 1
ATOM 2068 C CA . SER A 1 276 ? 2.651 3.826 -9.841 1.00 93.12 276 SER A CA 1
ATOM 2069 C C . SER A 1 276 ? 1.253 4.103 -10.395 1.00 93.12 276 SER A C 1
ATOM 2071 O O . SER A 1 276 ? 0.474 3.191 -10.671 1.00 93.12 276 SER A O 1
ATOM 2073 N N . GLU A 1 277 ? 0.914 5.371 -10.489 1.00 93.88 277 GLU A N 1
ATOM 2074 C CA . GLU A 1 277 ? -0.252 5.917 -11.152 1.00 93.88 277 GLU A CA 1
ATOM 2075 C C . GLU A 1 277 ? 0.009 6.199 -12.639 1.00 93.88 277 GLU A C 1
ATOM 2077 O O . GLU A 1 277 ? -0.934 6.213 -13.417 1.00 93.88 277 GLU A O 1
ATOM 2082 N N . PHE A 1 278 ? 1.266 6.368 -13.067 1.00 95.12 278 PHE A N 1
ATOM 2083 C CA . PHE A 1 278 ? 1.584 6.739 -14.445 1.00 95.12 278 PHE A CA 1
ATOM 2084 C C . PHE A 1 278 ? 2.749 5.960 -15.046 1.00 95.12 278 PHE A C 1
ATOM 2086 O O . PHE A 1 278 ? 3.680 5.512 -14.382 1.00 95.12 278 PHE A O 1
ATOM 2093 N N . GLY A 1 279 ? 2.720 5.880 -16.372 1.00 94.38 279 GLY A N 1
ATOM 2094 C CA . GLY A 1 279 ? 3.891 5.662 -17.205 1.00 94.38 279 GLY A CA 1
ATOM 2095 C C . GLY A 1 279 ? 4.476 7.007 -17.612 1.00 94.38 279 GLY A C 1
ATOM 2096 O O . GLY A 1 279 ? 4.116 8.053 -17.070 1.00 94.38 279 GLY A O 1
ATOM 2097 N N . ARG A 1 280 ? 5.351 7.003 -18.617 1.00 92.62 280 ARG A N 1
ATOM 2098 C CA . ARG A 1 280 ? 5.873 8.239 -19.211 1.00 92.62 280 ARG A CA 1
ATOM 2099 C C . ARG A 1 280 ? 5.536 8.310 -20.690 1.00 92.62 280 ARG A C 1
ATOM 2101 O O . ARG A 1 280 ? 5.530 7.282 -21.369 1.00 92.62 280 ARG A O 1
ATOM 2108 N N . THR A 1 281 ? 5.282 9.519 -21.187 1.00 93.31 281 THR A N 1
ATOM 2109 C CA . THR A 1 281 ? 4.964 9.755 -22.600 1.00 93.31 281 THR A CA 1
ATOM 2110 C C . THR A 1 281 ? 6.015 9.123 -23.513 1.00 93.31 281 THR A C 1
ATOM 2112 O O . THR A 1 281 ? 7.204 9.152 -23.186 1.00 93.31 281 THR A O 1
ATOM 2115 N N . PRO A 1 282 ? 5.641 8.587 -24.690 1.00 90.12 282 PRO A N 1
ATOM 2116 C CA . PRO A 1 282 ? 6.621 8.102 -25.666 1.00 90.12 282 PRO A CA 1
ATOM 2117 C C . PRO A 1 282 ? 7.498 9.244 -26.207 1.00 90.12 282 PRO A C 1
ATOM 2119 O O . PRO A 1 282 ? 8.654 9.011 -26.561 1.00 90.12 282 PRO A O 1
ATOM 2122 N N . VAL A 1 283 ? 6.963 10.470 -26.213 1.00 90.00 283 VAL A N 1
ATOM 2123 C CA . VAL A 1 283 ? 7.650 11.713 -26.581 1.00 90.00 283 VAL A CA 1
ATOM 2124 C C . VAL A 1 283 ? 8.316 12.361 -25.365 1.00 90.00 283 VAL A C 1
ATOM 2126 O O . VAL A 1 283 ? 7.826 12.231 -24.244 1.00 90.00 283 VAL A O 1
ATOM 2129 N N . GLY A 1 284 ? 9.442 13.039 -25.585 1.00 90.12 284 GLY A N 1
ATOM 2130 C CA . GLY A 1 284 ? 10.144 13.776 -24.534 1.00 90.12 284 GLY A CA 1
ATOM 2131 C C . GLY A 1 284 ? 9.473 15.106 -24.195 1.00 90.12 284 GLY A C 1
ATOM 2132 O O . GLY A 1 284 ? 8.794 15.702 -25.031 1.00 90.12 284 GLY A O 1
ATOM 2133 N N . GLU A 1 285 ? 9.715 15.573 -22.978 1.00 90.00 285 GLU A N 1
ATOM 2134 C CA . GLU A 1 285 ? 9.395 16.917 -22.499 1.00 90.00 285 GLU A CA 1
ATOM 2135 C C . GLU A 1 285 ? 10.659 17.451 -21.829 1.00 90.00 285 GLU A C 1
ATOM 2137 O O . GLU A 1 285 ? 11.167 16.808 -20.921 1.00 90.00 285 GLU A O 1
ATOM 2142 N N . PHE A 1 286 ? 11.233 18.550 -22.326 1.00 90.19 286 PHE A N 1
ATOM 2143 C CA . PHE A 1 286 ? 12.610 18.947 -21.984 1.00 90.19 286 PHE A CA 1
ATOM 2144 C C . PHE A 1 286 ? 13.597 17.766 -22.151 1.00 90.19 286 PHE A C 1
ATOM 2146 O O . PHE A 1 286 ? 13.601 17.111 -23.194 1.00 90.19 286 PHE A O 1
ATOM 2153 N N . ASP A 1 287 ? 14.435 17.486 -21.151 1.00 91.25 287 ASP A N 1
ATOM 2154 C CA . ASP A 1 287 ? 15.259 16.273 -21.043 1.00 91.25 287 ASP A CA 1
ATOM 2155 C C . ASP A 1 287 ? 14.586 15.167 -20.195 1.00 91.25 287 ASP A C 1
ATOM 2157 O O . ASP A 1 287 ? 15.216 14.176 -19.811 1.00 91.25 287 ASP A O 1
ATOM 2161 N N . GLY A 1 288 ? 13.291 15.329 -19.915 1.00 93.88 288 GLY A N 1
ATOM 2162 C CA . GLY A 1 288 ? 12.418 14.374 -19.253 1.00 93.88 288 GLY A CA 1
ATOM 2163 C C . GLY A 1 288 ? 11.280 13.866 -20.144 1.00 93.88 288 GLY A C 1
ATOM 2164 O O . GLY A 1 288 ? 11.419 13.703 -21.361 1.00 93.88 288 GLY A O 1
ATOM 2165 N N . ARG A 1 289 ? 10.150 13.531 -19.517 1.00 93.12 289 ARG A N 1
ATOM 2166 C CA . ARG A 1 289 ? 8.913 13.040 -20.164 1.00 93.12 289 ARG A CA 1
ATOM 2167 C C . ARG A 1 289 ? 7.699 13.559 -19.392 1.00 93.12 289 ARG A C 1
ATOM 2169 O O . ARG A 1 289 ? 7.890 13.952 -18.255 1.00 93.12 289 ARG A O 1
ATOM 2176 N N . ASN A 1 290 ? 6.485 13.491 -19.932 1.00 93.50 290 ASN A N 1
ATOM 2177 C CA . ASN A 1 290 ? 5.253 13.850 -19.210 1.00 93.50 290 ASN A CA 1
ATOM 2178 C C . ASN A 1 290 ? 4.560 12.598 -18.622 1.00 93.50 290 ASN A C 1
ATOM 2180 O O . ASN A 1 290 ? 4.956 11.464 -18.931 1.00 93.50 290 ASN A O 1
ATOM 2184 N N . HIS A 1 291 ? 3.533 12.787 -17.789 1.00 94.75 291 HIS A N 1
ATOM 2185 C CA . HIS A 1 291 ? 2.664 11.732 -17.254 1.00 94.75 291 HIS A CA 1
ATOM 2186 C C . HIS A 1 291 ? 1.947 10.978 -18.371 1.00 94.75 291 HIS A C 1
ATOM 2188 O O . HIS A 1 291 ? 1.530 11.554 -19.379 1.00 94.75 291 HIS A O 1
ATOM 2194 N N . TRP A 1 292 ? 1.790 9.665 -18.201 1.00 96.19 292 TRP A N 1
ATOM 2195 C CA . TRP A 1 292 ? 1.119 8.835 -19.195 1.00 96.19 292 TRP A CA 1
ATOM 2196 C C . TRP A 1 292 ? 0.270 7.733 -18.553 1.00 96.19 292 TRP A C 1
ATOM 2198 O O . TRP A 1 292 ? 0.764 6.629 -18.317 1.00 96.19 292 TRP A O 1
ATOM 2208 N N . PRO A 1 293 ? -1.023 7.992 -18.282 1.00 97.06 293 PRO A N 1
ATOM 2209 C CA . PRO A 1 293 ? -1.911 6.998 -17.673 1.00 97.06 293 PRO A CA 1
ATOM 2210 C C . PRO A 1 293 ? -2.321 5.890 -18.649 1.00 97.06 293 PRO A C 1
ATOM 2212 O O . PRO A 1 293 ? -2.852 4.861 -18.244 1.00 97.06 293 PRO A O 1
ATOM 2215 N N . TYR A 1 294 ? -2.083 6.083 -19.947 1.00 97.69 294 TYR A N 1
ATOM 2216 C CA . TYR A 1 294 ? -2.586 5.205 -21.002 1.00 97.69 294 TYR A CA 1
ATOM 2217 C C . TYR A 1 294 ? -1.804 3.898 -21.163 1.00 97.69 294 TYR A C 1
ATOM 2219 O O . TYR A 1 294 ? -2.222 3.049 -21.946 1.00 97.69 294 TYR A O 1
ATOM 2227 N N . GLY A 1 295 ? -0.679 3.738 -20.470 1.00 97.25 295 GLY A N 1
ATOM 2228 C CA . GLY A 1 295 ? 0.131 2.527 -20.515 1.00 97.25 295 GLY A CA 1
ATOM 2229 C C . GLY A 1 295 ? 1.305 2.612 -19.551 1.00 97.25 295 GLY A C 1
ATOM 2230 O O . GLY A 1 295 ? 2.209 3.426 -19.732 1.00 97.25 295 GLY A O 1
ATOM 2231 N N . TYR A 1 296 ? 1.288 1.767 -18.526 1.00 97.50 296 TYR A N 1
ATOM 2232 C CA . TYR A 1 296 ? 2.331 1.692 -17.503 1.00 97.50 296 TYR A CA 1
ATOM 2233 C C . TYR A 1 296 ? 2.388 0.303 -16.877 1.00 97.50 296 TYR A C 1
ATOM 2235 O O . TYR A 1 296 ? 1.659 -0.586 -17.305 1.00 97.50 296 TYR A O 1
ATOM 2243 N N . ALA A 1 297 ? 3.286 0.080 -15.918 1.00 97.00 297 ALA A N 1
ATOM 2244 C CA . ALA A 1 297 ? 3.530 -1.248 -15.369 1.00 97.00 297 ALA A CA 1
ATOM 2245 C C . ALA A 1 297 ? 3.451 -1.278 -13.841 1.00 97.00 297 ALA A C 1
ATOM 2247 O O . ALA A 1 297 ? 4.005 -0.414 -13.163 1.00 97.00 297 ALA A O 1
ATOM 2248 N N . THR A 1 298 ? 2.835 -2.338 -13.322 1.00 98.06 298 THR A N 1
ATOM 2249 C CA . THR A 1 298 ? 2.868 -2.731 -11.909 1.00 98.06 298 THR A CA 1
ATOM 2250 C C . THR A 1 298 ? 3.631 -4.044 -11.783 1.00 98.06 298 THR A C 1
ATOM 2252 O O . THR A 1 298 ? 3.409 -4.967 -12.571 1.00 98.06 298 THR A O 1
ATOM 2255 N N . ALA A 1 299 ? 4.521 -4.163 -10.798 1.00 97.81 299 ALA A N 1
ATOM 2256 C CA . ALA A 1 299 ? 5.252 -5.403 -10.540 1.00 97.81 299 ALA A CA 1
ATOM 2257 C C . ALA A 1 299 ? 4.776 -6.074 -9.246 1.00 97.81 299 ALA A C 1
ATOM 2259 O O . ALA A 1 299 ? 4.772 -5.452 -8.187 1.00 97.81 299 ALA A O 1
ATOM 2260 N N . PHE A 1 300 ? 4.441 -7.358 -9.340 1.00 98.56 300 PHE A N 1
ATOM 2261 C CA . PHE A 1 300 ? 4.136 -8.263 -8.235 1.00 98.56 300 PHE A CA 1
ATOM 2262 C C . PHE A 1 300 ? 5.322 -9.208 -8.037 1.00 98.56 300 PHE A C 1
ATOM 2264 O O . PHE A 1 300 ? 5.738 -9.886 -8.980 1.00 98.56 300 PHE A O 1
ATOM 2271 N N . ILE A 1 301 ? 5.890 -9.246 -6.834 1.00 98.00 301 ILE A N 1
ATOM 2272 C CA . ILE A 1 301 ? 7.113 -10.000 -6.541 1.00 98.00 301 ILE A CA 1
ATOM 2273 C C . ILE A 1 301 ? 6.918 -10.836 -5.275 1.00 98.00 301 ILE A C 1
ATOM 2275 O O . ILE A 1 301 ? 6.638 -10.290 -4.211 1.00 98.00 301 ILE A O 1
ATOM 2279 N N . GLY A 1 302 ? 7.117 -12.151 -5.374 1.00 97.44 302 GLY A N 1
ATOM 2280 C CA . GLY A 1 302 ? 7.009 -13.069 -4.235 1.00 97.44 302 GLY A CA 1
ATOM 2281 C C . GLY A 1 302 ? 5.580 -13.525 -3.921 1.00 97.44 302 GLY A C 1
ATOM 2282 O O . GLY A 1 302 ? 4.692 -13.475 -4.775 1.00 97.44 302 GLY A O 1
ATOM 2283 N N . GLY A 1 303 ? 5.376 -14.043 -2.709 1.00 96.50 303 GLY A N 1
ATOM 2284 C CA . GLY A 1 303 ? 4.110 -14.609 -2.238 1.00 96.50 303 GLY A CA 1
ATOM 2285 C C . GLY A 1 303 ? 3.566 -15.695 -3.184 1.00 96.50 303 GLY A C 1
ATOM 2286 O O . GLY A 1 303 ? 4.189 -16.760 -3.325 1.00 96.50 303 GLY A O 1
ATOM 2287 N N . PRO A 1 304 ? 2.417 -15.467 -3.855 1.00 96.38 304 PRO A N 1
ATOM 2288 C CA . PRO A 1 304 ? 1.835 -16.431 -4.788 1.00 96.38 304 PRO A CA 1
ATOM 2289 C C . PRO A 1 304 ? 2.562 -16.510 -6.141 1.00 96.38 304 PRO A C 1
ATOM 2291 O O . PRO A 1 304 ? 2.268 -17.413 -6.923 1.00 96.38 304 PRO A O 1
ATOM 2294 N N . ILE A 1 305 ? 3.488 -15.596 -6.452 1.00 97.75 305 ILE A N 1
ATOM 2295 C CA . ILE A 1 305 ? 4.202 -15.601 -7.733 1.00 97.75 305 ILE A CA 1
ATOM 2296 C C . ILE A 1 305 ? 5.382 -16.575 -7.665 1.00 97.75 305 ILE A C 1
ATOM 2298 O O . ILE A 1 305 ? 6.415 -16.309 -7.045 1.00 97.75 305 ILE A O 1
ATOM 2302 N N . ARG A 1 306 ? 5.233 -17.725 -8.328 1.00 94.50 306 ARG A N 1
ATOM 2303 C CA . ARG A 1 306 ? 6.279 -18.746 -8.484 1.00 94.50 306 ARG A CA 1
ATOM 2304 C C . ARG A 1 306 ? 6.737 -18.840 -9.935 1.00 94.50 306 ARG A C 1
ATOM 2306 O O . ARG A 1 306 ? 6.293 -18.089 -10.802 1.00 94.50 306 ARG A O 1
ATOM 2313 N N . ALA A 1 307 ? 7.613 -19.804 -10.215 1.00 92.50 307 ALA A N 1
ATOM 2314 C CA . ALA A 1 307 ? 8.177 -20.010 -11.546 1.00 92.50 307 ALA A CA 1
ATOM 2315 C C . ALA A 1 307 ? 7.119 -20.199 -12.653 1.00 92.50 307 ALA A C 1
ATOM 2317 O O . ALA A 1 307 ? 7.404 -19.858 -13.797 1.00 92.50 307 ALA A O 1
ATOM 2318 N N . ALA A 1 308 ? 5.928 -20.716 -12.321 1.00 94.81 308 ALA A N 1
ATOM 2319 C CA . ALA A 1 308 ? 4.818 -20.885 -13.261 1.00 94.81 308 ALA A CA 1
ATOM 2320 C C . ALA A 1 308 ? 4.018 -19.589 -13.504 1.00 94.81 308 ALA A C 1
ATOM 2322 O O . ALA A 1 308 ? 3.457 -19.413 -14.579 1.00 94.81 308 ALA A O 1
ATOM 2323 N N . GLN A 1 309 ? 3.986 -18.685 -12.523 1.00 97.38 309 GLN A N 1
ATOM 2324 C CA . GLN A 1 309 ? 3.231 -17.428 -12.560 1.00 97.38 309 GLN A CA 1
ATOM 2325 C C . GLN A 1 309 ? 4.050 -16.243 -13.083 1.00 97.38 309 GLN A C 1
ATOM 2327 O O . GLN A 1 309 ? 3.473 -15.235 -13.508 1.00 97.38 309 GLN A O 1
ATOM 2332 N N . LYS A 1 310 ? 5.387 -16.333 -13.020 1.00 95.69 310 LYS A N 1
ATOM 2333 C CA . LYS A 1 310 ? 6.293 -15.275 -13.481 1.00 95.69 310 LYS A CA 1
ATOM 2334 C C . LYS A 1 310 ? 6.013 -14.911 -14.940 1.00 95.69 310 LYS A C 1
ATOM 2336 O O . LYS A 1 310 ? 5.648 -15.765 -15.748 1.00 95.69 310 LYS A O 1
ATOM 2341 N N . GLY A 1 311 ? 6.286 -13.666 -15.304 1.00 95.94 311 GLY A N 1
ATOM 2342 C CA . GLY A 1 311 ? 6.169 -13.211 -16.686 1.00 95.94 311 GLY A CA 1
ATOM 2343 C C . GLY A 1 311 ? 5.521 -11.844 -16.800 1.00 95.94 311 GLY A C 1
ATOM 2344 O O . GLY A 1 311 ? 5.492 -11.077 -15.841 1.00 95.94 311 GLY A O 1
ATOM 2345 N N . VAL A 1 312 ? 5.025 -11.548 -17.996 1.00 97.88 312 VAL A N 1
ATOM 2346 C CA . VAL A 1 312 ? 4.360 -10.287 -18.315 1.00 97.88 312 VAL A CA 1
ATOM 2347 C C . VAL A 1 312 ? 2.924 -10.583 -18.722 1.00 97.88 312 VAL A C 1
ATOM 2349 O O . VAL A 1 312 ? 2.693 -11.490 -19.523 1.00 97.88 312 VAL A O 1
ATOM 2352 N N . TYR A 1 313 ? 1.977 -9.815 -18.191 1.00 98.25 313 TYR A N 1
ATOM 2353 C CA . TYR A 1 313 ? 0.621 -9.735 -18.720 1.00 98.25 313 TYR A CA 1
ATOM 2354 C C . TYR A 1 313 ? 0.370 -8.350 -19.300 1.00 98.25 313 TYR A C 1
ATOM 2356 O O . TYR A 1 313 ? 0.636 -7.337 -18.655 1.00 98.25 313 TYR A O 1
ATOM 2364 N N . GLY A 1 314 ? -0.182 -8.325 -20.507 1.00 97.81 314 GLY A N 1
ATOM 2365 C CA . GLY A 1 314 ? -0.470 -7.101 -21.232 1.00 97.81 314 GLY A CA 1
ATOM 2366 C C . GLY A 1 314 ? 0.659 -6.644 -22.153 1.00 97.81 314 GLY A C 1
ATOM 2367 O O . GLY A 1 314 ? 1.708 -7.281 -22.264 1.00 97.81 314 GLY A O 1
ATOM 2368 N N . ALA A 1 315 ? 0.406 -5.551 -22.865 1.00 98.12 315 ALA A N 1
ATOM 2369 C CA . ALA A 1 315 ? 1.311 -4.997 -23.860 1.00 98.12 315 ALA A CA 1
ATOM 2370 C C . ALA A 1 315 ? 1.084 -3.491 -24.025 1.00 98.12 315 ALA A C 1
ATOM 2372 O O . ALA A 1 315 ? -0.047 -3.013 -23.936 1.00 98.12 315 ALA A O 1
ATOM 2373 N N . ILE A 1 316 ? 2.167 -2.762 -24.300 1.00 97.69 316 ILE A N 1
ATOM 2374 C CA . ILE A 1 316 ? 2.163 -1.334 -24.628 1.00 97.69 316 ILE A CA 1
ATOM 2375 C C . ILE A 1 316 ? 2.631 -1.184 -26.077 1.00 97.69 316 ILE A C 1
ATOM 2377 O O . ILE A 1 316 ? 3.671 -1.724 -26.458 1.00 97.69 316 ILE A O 1
ATOM 2381 N N . GLY A 1 317 ? 1.836 -0.493 -26.890 1.00 95.94 317 GLY A N 1
ATOM 2382 C CA . GLY A 1 317 ? 2.119 -0.227 -28.292 1.00 95.94 317 GLY A CA 1
ATOM 2383 C C . GLY A 1 317 ? 3.223 0.819 -28.499 1.00 95.94 317 GLY A C 1
ATOM 2384 O O . GLY A 1 317 ? 3.654 1.482 -27.553 1.00 95.94 317 GLY A O 1
ATOM 2385 N N . PRO A 1 318 ? 3.684 1.010 -29.749 1.00 92.19 318 PRO A N 1
ATOM 2386 C CA . PRO A 1 318 ? 4.725 1.991 -30.074 1.00 92.19 318 PRO A CA 1
ATOM 2387 C C . PRO A 1 318 ? 4.356 3.445 -29.737 1.00 92.19 318 PRO A C 1
ATOM 2389 O O . PRO A 1 318 ? 5.238 4.278 -29.556 1.00 92.19 318 PRO A O 1
ATOM 2392 N N . ASP A 1 319 ? 3.062 3.749 -29.644 1.00 92.75 319 ASP A N 1
ATOM 2393 C CA . ASP A 1 319 ? 2.514 5.046 -29.237 1.00 92.75 319 ASP A CA 1
ATOM 2394 C C . ASP A 1 319 ? 2.408 5.204 -27.708 1.00 92.75 319 ASP A C 1
ATOM 2396 O O . ASP A 1 319 ? 1.820 6.166 -27.214 1.00 92.75 319 ASP A O 1
ATOM 2400 N N . GLY A 1 320 ? 2.949 4.251 -26.945 1.00 94.25 320 GLY A N 1
ATOM 2401 C CA . GLY A 1 320 ? 2.902 4.235 -25.489 1.00 94.25 320 GLY A CA 1
ATOM 2402 C C . GLY A 1 320 ? 1.541 3.848 -24.911 1.00 94.25 320 GLY A C 1
ATOM 2403 O O . GLY A 1 320 ? 1.397 3.849 -23.691 1.00 94.25 320 GLY A O 1
ATOM 2404 N N . ARG A 1 321 ? 0.524 3.532 -25.721 1.00 97.31 321 ARG A N 1
ATOM 2405 C CA . ARG A 1 321 ? -0.797 3.131 -25.216 1.00 97.31 321 ARG A CA 1
ATOM 2406 C C . ARG A 1 321 ? -0.852 1.627 -24.995 1.00 97.31 321 ARG A C 1
ATOM 2408 O O . ARG A 1 321 ? -0.345 0.851 -25.802 1.00 97.31 321 ARG A O 1
ATOM 2415 N N . ALA A 1 322 ? -1.483 1.198 -23.911 1.00 98.00 322 ALA A N 1
ATOM 2416 C CA . ALA A 1 322 ? -1.720 -0.213 -23.677 1.00 98.00 322 ALA A CA 1
ATOM 2417 C C . ALA A 1 322 ? -2.669 -0.784 -24.743 1.00 98.00 322 ALA A C 1
ATOM 2419 O O . ALA A 1 322 ? -3.731 -0.226 -25.014 1.00 98.00 322 ALA A O 1
ATOM 2420 N N . THR A 1 323 ? -2.288 -1.911 -25.338 1.00 97.56 323 THR A N 1
ATOM 2421 C CA . THR A 1 323 ? -3.148 -2.711 -26.228 1.00 97.56 323 THR A CA 1
ATOM 2422 C C . THR A 1 323 ? -3.800 -3.871 -25.482 1.00 97.56 323 THR A C 1
ATOM 2424 O O . THR A 1 323 ? -4.823 -4.405 -25.903 1.00 97.56 323 THR A O 1
ATOM 2427 N N . THR A 1 324 ? -3.213 -4.272 -24.358 1.00 97.62 324 THR A N 1
ATOM 2428 C CA . THR A 1 324 ? -3.783 -5.211 -23.395 1.00 97.62 324 THR A CA 1
ATOM 2429 C C . THR A 1 324 ? -3.314 -4.771 -22.019 1.00 97.62 324 THR A C 1
ATOM 2431 O O . THR A 1 324 ? -2.114 -4.592 -21.810 1.00 97.62 324 THR A O 1
ATOM 2434 N N . SER A 1 325 ? -4.246 -4.580 -21.096 1.00 97.81 325 SER A N 1
ATOM 2435 C CA . SER A 1 325 ? -3.973 -4.080 -19.751 1.00 97.81 325 SER A CA 1
ATOM 2436 C C . SER A 1 325 ? -4.981 -4.623 -18.752 1.00 97.81 325 SER A C 1
ATOM 2438 O O . SER A 1 325 ? -5.973 -5.245 -19.133 1.00 97.81 325 SER A O 1
ATOM 2440 N N . VAL A 1 326 ? -4.712 -4.350 -17.483 1.00 97.81 326 VAL A N 1
ATOM 2441 C CA . VAL A 1 326 ? -5.685 -4.421 -16.394 1.00 97.81 326 VAL A CA 1
ATOM 2442 C C . VAL A 1 326 ? -5.969 -3.022 -15.854 1.00 97.81 326 VAL A C 1
ATOM 2444 O O . VAL A 1 326 ? -5.147 -2.107 -16.002 1.00 97.81 326 VAL A O 1
ATOM 2447 N N . ASP A 1 327 ? -7.096 -2.873 -15.174 1.00 96.06 327 ASP A N 1
ATOM 2448 C CA . ASP A 1 327 ? -7.428 -1.647 -14.456 1.00 96.06 327 ASP A CA 1
ATOM 2449 C C . ASP A 1 327 ? -6.788 -1.627 -13.051 1.00 96.06 327 ASP A C 1
ATOM 2451 O O . ASP A 1 327 ? -6.515 -2.675 -12.454 1.00 96.06 327 ASP A O 1
ATOM 2455 N N . PRO A 1 328 ? -6.568 -0.442 -12.446 1.00 96.44 328 PRO A N 1
ATOM 2456 C CA . PRO A 1 328 ? -6.056 -0.340 -11.076 1.0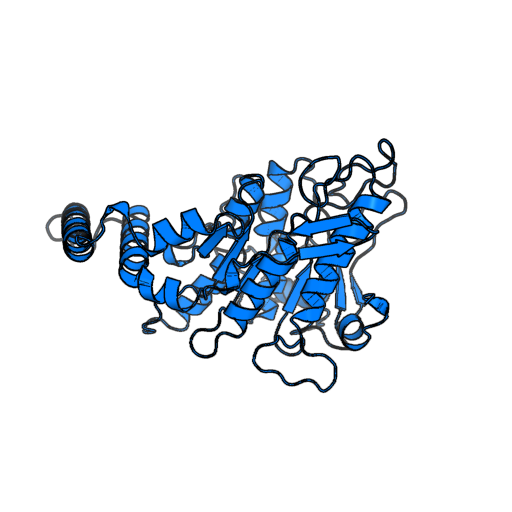0 96.44 328 PRO A CA 1
ATOM 2457 C C . PRO A 1 328 ? -6.860 -1.136 -10.034 1.00 96.44 328 PRO A C 1
ATOM 2459 O O . PRO A 1 328 ? -6.274 -1.662 -9.080 1.00 96.44 328 PRO A O 1
ATOM 2462 N N . ALA A 1 329 ? -8.178 -1.261 -10.232 1.00 96.94 329 ALA A N 1
ATOM 2463 C CA . ALA A 1 329 ? -9.067 -2.064 -9.394 1.00 96.94 329 ALA A CA 1
ATOM 2464 C C . ALA A 1 329 ? -8.702 -3.555 -9.417 1.00 96.94 329 ALA A C 1
ATOM 2466 O O . ALA A 1 329 ? -8.598 -4.171 -8.357 1.00 96.94 329 ALA A O 1
ATOM 2467 N N . GLU A 1 330 ? -8.408 -4.117 -10.594 1.00 98.19 330 GLU A N 1
ATOM 2468 C CA . GLU A 1 330 ? -7.970 -5.509 -10.738 1.00 98.19 330 GLU A CA 1
ATOM 2469 C C . GLU A 1 330 ? -6.651 -5.758 -9.997 1.00 98.19 330 GLU A C 1
ATOM 2471 O O . GLU A 1 330 ? -6.486 -6.800 -9.365 1.00 98.19 330 GLU A O 1
ATOM 2476 N N . CYS A 1 331 ? -5.724 -4.793 -9.989 1.00 98.00 331 CYS A N 1
ATOM 2477 C CA . CYS A 1 331 ? -4.496 -4.903 -9.195 1.00 98.00 331 CYS A CA 1
ATOM 2478 C C . CYS A 1 331 ? -4.760 -4.896 -7.682 1.00 98.00 331 CYS A C 1
ATOM 2480 O O . CYS A 1 331 ? -4.107 -5.640 -6.948 1.00 98.00 331 CYS A O 1
ATOM 2482 N N . ARG A 1 332 ? -5.706 -4.077 -7.194 1.00 97.69 332 ARG A N 1
ATOM 2483 C CA . ARG A 1 332 ? -6.077 -4.079 -5.767 1.00 97.69 332 ARG A CA 1
ATOM 2484 C C . ARG A 1 332 ? -6.795 -5.375 -5.382 1.00 97.69 332 ARG A C 1
ATOM 2486 O O . ARG A 1 332 ? -6.461 -5.969 -4.359 1.00 97.69 332 ARG A O 1
ATOM 2493 N N . ALA A 1 333 ? -7.714 -5.849 -6.222 1.00 98.25 333 ALA A N 1
ATOM 2494 C CA . ALA A 1 333 ? -8.390 -7.131 -6.042 1.00 98.25 333 ALA A CA 1
ATOM 2495 C C . ALA A 1 333 ? -7.392 -8.302 -6.045 1.00 98.25 333 ALA A C 1
ATOM 2497 O O . ALA A 1 333 ? -7.491 -9.195 -5.205 1.00 98.25 333 ALA A O 1
ATOM 2498 N N . ALA A 1 334 ? -6.381 -8.266 -6.919 1.00 98.38 334 ALA A N 1
ATOM 2499 C CA . ALA A 1 334 ? -5.306 -9.254 -6.951 1.00 98.38 334 ALA A CA 1
ATOM 2500 C C . ALA A 1 334 ? -4.504 -9.279 -5.647 1.00 98.38 334 ALA A C 1
ATOM 2502 O O . ALA A 1 334 ? -4.214 -10.353 -5.128 1.00 98.38 334 ALA A O 1
ATOM 2503 N N . ALA A 1 335 ? -4.179 -8.112 -5.084 1.00 98.31 335 ALA A N 1
ATOM 2504 C CA . ALA A 1 335 ? -3.485 -8.037 -3.803 1.00 98.31 335 ALA A CA 1
ATOM 2505 C C . ALA A 1 335 ? -4.299 -8.694 -2.673 1.00 98.31 335 ALA A C 1
ATOM 2507 O O . ALA A 1 335 ? -3.748 -9.453 -1.879 1.00 98.31 335 ALA A O 1
ATOM 2508 N N . LEU A 1 336 ? -5.614 -8.455 -2.632 1.00 98.38 336 LEU A N 1
ATOM 2509 C CA . LEU A 1 336 ? -6.514 -9.094 -1.668 1.00 98.38 336 LEU A CA 1
ATOM 2510 C C . LEU A 1 336 ? -6.572 -10.612 -1.857 1.00 98.38 336 LEU A C 1
ATOM 2512 O O . LEU A 1 336 ? -6.356 -11.349 -0.896 1.00 98.38 336 LEU A O 1
ATOM 2516 N N . LEU A 1 337 ? -6.763 -11.082 -3.092 1.00 98.25 337 LEU A N 1
ATOM 2517 C CA . LEU A 1 337 ? -6.787 -12.513 -3.408 1.00 98.25 337 LEU A CA 1
ATOM 2518 C C . LEU A 1 337 ? -5.464 -13.205 -3.057 1.00 98.25 337 LEU A C 1
ATOM 2520 O O . LEU A 1 337 ? -5.482 -14.315 -2.530 1.00 98.25 337 LEU A O 1
ATOM 2524 N N . ALA A 1 338 ? -4.324 -12.542 -3.268 1.00 97.94 338 ALA A N 1
ATOM 2525 C CA . ALA A 1 338 ? -3.011 -13.048 -2.870 1.00 97.94 338 ALA A CA 1
ATOM 2526 C C . ALA A 1 338 ? -2.878 -13.261 -1.351 1.00 97.94 338 ALA A C 1
ATOM 2528 O O . ALA A 1 338 ? -2.132 -14.138 -0.923 1.00 97.94 338 ALA A O 1
ATOM 2529 N N . MET A 1 339 ? -3.613 -12.486 -0.548 1.00 96.94 339 MET A N 1
ATOM 2530 C CA . MET A 1 339 ? -3.699 -12.633 0.910 1.00 96.94 339 MET A CA 1
ATOM 2531 C C . MET A 1 339 ? -4.830 -13.576 1.357 1.00 96.94 339 MET A C 1
ATOM 2533 O O . MET A 1 339 ? -5.051 -13.739 2.556 1.00 96.94 339 MET A O 1
ATOM 2537 N N . GLY A 1 340 ? -5.568 -14.183 0.422 1.00 96.38 340 GLY A N 1
ATOM 2538 C CA . GLY A 1 340 ? -6.746 -15.001 0.724 1.00 96.38 340 GLY A CA 1
ATOM 2539 C C . GLY A 1 340 ? -7.979 -14.191 1.138 1.00 96.38 340 GLY A C 1
ATOM 2540 O O . GLY A 1 340 ? -8.918 -14.748 1.702 1.00 96.38 340 GLY A O 1
ATOM 2541 N N . ILE A 1 341 ? -7.994 -12.884 0.869 1.00 97.62 341 ILE A N 1
ATOM 2542 C CA . ILE A 1 341 ? -9.111 -11.988 1.173 1.00 97.62 341 ILE A CA 1
ATOM 2543 C C . ILE A 1 341 ? -10.003 -11.887 -0.063 1.00 97.62 341 ILE A C 1
ATOM 2545 O O . ILE A 1 341 ? -9.550 -11.512 -1.145 1.00 97.62 341 ILE A O 1
ATOM 2549 N N . TYR A 1 342 ? -11.287 -12.201 0.097 1.00 97.06 342 TYR A N 1
ATOM 2550 C CA . TYR A 1 342 ? -12.256 -12.093 -0.989 1.00 97.06 342 TYR A CA 1
ATOM 2551 C C . TYR A 1 342 ? -12.558 -10.613 -1.310 1.00 97.06 342 TYR A C 1
ATOM 2553 O O . TYR A 1 342 ? -12.987 -9.884 -0.411 1.00 97.06 342 TYR A O 1
ATOM 2561 N N . PRO A 1 343 ? -12.331 -10.137 -2.552 1.00 96.31 343 PRO A N 1
ATOM 2562 C CA . PRO A 1 343 ? -12.371 -8.706 -2.862 1.00 96.31 343 PRO A CA 1
ATOM 2563 C C . PRO A 1 343 ? -13.764 -8.171 -3.221 1.00 96.31 343 PRO A C 1
ATOM 2565 O O . PRO A 1 343 ? -13.952 -6.955 -3.208 1.00 96.31 343 PRO A O 1
ATOM 2568 N N . PHE A 1 344 ? -14.726 -9.031 -3.570 1.00 96.06 344 PHE A N 1
ATOM 2569 C CA . PHE A 1 344 ? -16.008 -8.586 -4.118 1.00 96.06 344 PHE A CA 1
ATOM 2570 C C . PHE A 1 344 ? -17.067 -8.430 -3.020 1.00 96.06 344 PHE A C 1
ATOM 2572 O O . PHE A 1 344 ? -17.471 -9.397 -2.383 1.00 96.06 344 PHE A O 1
ATOM 2579 N N . SER A 1 345 ? -17.497 -7.198 -2.755 1.00 92.31 345 SER A N 1
ATOM 2580 C CA . SER A 1 345 ? -18.550 -6.891 -1.778 1.00 92.31 345 SER A CA 1
ATOM 2581 C C . SER A 1 345 ? -19.051 -5.454 -1.937 1.00 92.31 345 SER A C 1
ATOM 2583 O O . SER A 1 345 ? -18.423 -4.627 -2.598 1.00 92.31 345 SER A O 1
ATOM 2585 N N . SER A 1 346 ? -20.160 -5.122 -1.270 1.00 88.62 346 SER A N 1
ATOM 2586 C CA . SER A 1 346 ? -20.708 -3.758 -1.231 1.00 88.62 346 SER A CA 1
ATOM 2587 C C . SER A 1 346 ? -19.759 -2.713 -0.641 1.00 88.62 346 SER A C 1
ATOM 2589 O O . SER A 1 346 ? -19.919 -1.528 -0.921 1.00 88.62 346 SER A O 1
ATOM 2591 N N . GLU A 1 347 ? -18.785 -3.124 0.172 1.00 89.56 347 GLU A N 1
ATOM 2592 C CA . GLU A 1 347 ? -17.806 -2.218 0.781 1.00 89.56 347 GLU A CA 1
ATOM 2593 C C . GLU A 1 347 ? -16.417 -2.300 0.124 1.00 89.56 347 GLU A C 1
ATOM 2595 O O . GLU A 1 347 ? -15.458 -1.734 0.652 1.00 89.56 347 GLU A O 1
ATOM 2600 N N . ALA A 1 348 ? -16.281 -3.032 -0.985 1.00 92.69 348 ALA A N 1
ATOM 2601 C CA . ALA A 1 348 ? -15.014 -3.234 -1.679 1.00 92.69 348 ALA A CA 1
ATOM 2602 C C . ALA A 1 348 ? -15.165 -3.099 -3.203 1.00 92.69 348 ALA A C 1
ATOM 2604 O O . ALA A 1 348 ? -15.473 -2.013 -3.709 1.00 92.69 348 ALA A O 1
ATOM 2605 N N . PHE A 1 349 ? -14.914 -4.174 -3.948 1.00 95.50 349 PHE A N 1
ATOM 2606 C CA . PHE A 1 349 ? -14.996 -4.186 -5.403 1.00 95.50 349 PHE A CA 1
ATOM 2607 C C . PHE A 1 349 ? -16.314 -4.799 -5.876 1.00 95.50 349 PHE A C 1
ATOM 2609 O O . PHE A 1 349 ? -16.885 -5.682 -5.241 1.00 95.50 349 PHE A O 1
ATOM 2616 N N . ALA A 1 350 ? -16.794 -4.329 -7.017 1.00 94.31 350 ALA A N 1
ATOM 2617 C CA . ALA A 1 350 ? -17.864 -4.946 -7.776 1.00 94.31 350 ALA A CA 1
ATOM 2618 C C . ALA A 1 350 ? -17.244 -5.832 -8.861 1.00 94.31 350 ALA A C 1
ATOM 2620 O O . ALA A 1 350 ? -16.131 -5.589 -9.324 1.00 94.31 350 ALA A O 1
ATOM 2621 N N . THR A 1 351 ? -17.979 -6.838 -9.326 1.00 95.25 351 THR A N 1
ATOM 2622 C CA . THR A 1 351 ? -17.531 -7.678 -10.450 1.00 95.25 351 THR A CA 1
ATOM 2623 C C . THR A 1 351 ? -17.311 -6.869 -11.727 1.00 95.25 351 THR A C 1
ATOM 2625 O O . THR A 1 351 ? -16.426 -7.195 -12.508 1.00 95.25 351 THR A O 1
ATOM 2628 N N . SER A 1 352 ? -18.056 -5.774 -11.907 1.00 93.75 352 SER A N 1
ATOM 2629 C CA . SER A 1 352 ? -17.895 -4.837 -13.023 1.00 93.75 352 SER A CA 1
ATOM 2630 C C . SER A 1 352 ? -16.574 -4.066 -13.011 1.00 93.75 352 SER A C 1
ATOM 2632 O O . SER A 1 352 ? -16.247 -3.441 -14.013 1.00 93.75 352 SER A O 1
ATOM 2634 N N . ASP A 1 353 ? -15.833 -4.087 -11.900 1.00 94.62 353 ASP A N 1
ATOM 2635 C CA . ASP A 1 353 ? -14.495 -3.490 -11.822 1.00 94.62 353 ASP A CA 1
ATOM 2636 C C . ASP A 1 353 ? -13.414 -4.406 -12.426 1.00 94.62 353 ASP A C 1
ATOM 2638 O O . ASP A 1 353 ? -12.242 -4.039 -12.454 1.00 94.62 353 ASP A O 1
ATOM 2642 N N . VAL A 1 354 ? -13.794 -5.603 -12.892 1.00 96.94 354 VAL A N 1
ATOM 2643 C CA . VAL A 1 354 ? -12.923 -6.551 -13.592 1.00 96.94 354 VAL A CA 1
ATOM 2644 C C . VAL A 1 354 ? -13.319 -6.613 -15.060 1.00 96.94 354 VAL A C 1
ATOM 2646 O O . VAL A 1 354 ? -14.474 -6.890 -15.401 1.00 96.94 354 VAL A O 1
ATOM 2649 N N . HIS A 1 355 ? -12.353 -6.382 -15.949 1.00 93.62 355 HIS A N 1
ATOM 2650 C CA . HIS A 1 355 ? -12.632 -6.252 -17.371 1.00 93.62 355 HIS A CA 1
ATOM 2651 C C . HIS A 1 355 ? -13.245 -7.532 -17.963 1.00 93.62 355 HIS A C 1
ATOM 2653 O O . HIS A 1 355 ? -12.645 -8.612 -17.966 1.00 93.62 355 HIS A O 1
ATOM 2659 N N . GLY A 1 356 ? -14.451 -7.390 -18.519 1.00 93.44 356 GLY A N 1
ATOM 2660 C CA . GLY A 1 356 ? -15.164 -8.473 -19.195 1.00 93.44 356 GLY A CA 1
ATOM 2661 C C . GLY A 1 356 ? -15.698 -9.567 -18.269 1.00 93.44 356 GLY A C 1
ATOM 2662 O O . GLY A 1 356 ? -16.105 -10.611 -18.776 1.00 93.44 356 GLY A O 1
ATOM 2663 N N . ALA A 1 357 ? -15.698 -9.354 -16.949 1.00 96.56 357 ALA A N 1
ATOM 2664 C CA . ALA A 1 357 ? -16.232 -10.328 -16.011 1.00 96.56 357 ALA A CA 1
ATOM 2665 C C . ALA A 1 357 ? -17.764 -10.425 -16.094 1.00 96.56 357 ALA A C 1
ATOM 2667 O O . ALA A 1 357 ? -18.465 -9.412 -16.087 1.00 96.56 357 ALA A O 1
ATOM 2668 N N . THR A 1 358 ? -18.301 -11.648 -16.123 1.00 96.06 358 THR A N 1
ATOM 2669 C CA . THR A 1 358 ? -19.760 -11.890 -16.182 1.00 96.06 358 THR A CA 1
ATOM 2670 C C . THR A 1 358 ? -20.381 -12.288 -14.843 1.00 96.06 358 THR A C 1
ATOM 2672 O O . THR A 1 358 ? -21.592 -12.468 -14.744 1.00 96.06 358 THR A O 1
ATOM 2675 N N . GLY A 1 359 ? -19.564 -12.458 -13.807 1.00 95.81 359 GLY A N 1
ATOM 2676 C CA .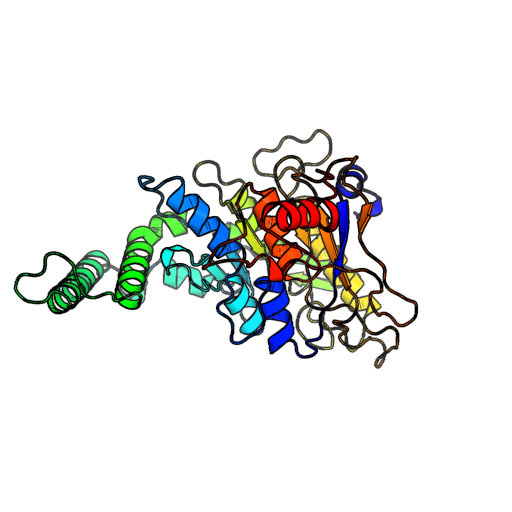 GLY A 1 359 ? -19.986 -12.871 -12.473 1.00 95.81 359 GLY A CA 1
ATOM 2677 C C . GLY A 1 359 ? -18.792 -12.993 -11.534 1.00 95.81 359 GLY A C 1
ATOM 2678 O O . GLY A 1 359 ? -17.652 -12.807 -11.945 1.00 95.81 359 GLY A O 1
ATOM 2679 N N . GLU A 1 360 ? -19.046 -13.313 -10.269 1.00 95.81 360 GLU A N 1
ATOM 2680 C CA . GLU A 1 360 ? -18.009 -13.337 -9.230 1.00 95.81 360 GLU A CA 1
ATOM 2681 C C . GLU A 1 360 ? -16.918 -14.380 -9.480 1.00 95.81 360 GLU A C 1
ATOM 2683 O O . GLU A 1 360 ? -15.735 -14.063 -9.397 1.00 95.81 360 GLU A O 1
ATOM 2688 N N . THR A 1 361 ? -17.291 -15.614 -9.828 1.00 96.50 361 THR A N 1
ATOM 2689 C CA . THR A 1 361 ? -16.318 -16.680 -10.115 1.00 96.50 361 THR A CA 1
ATOM 2690 C C . THR A 1 361 ? -15.432 -16.332 -11.312 1.00 96.50 361 THR A C 1
ATOM 2692 O O . THR A 1 361 ? -14.221 -16.518 -11.247 1.00 96.50 361 THR A O 1
ATOM 2695 N N . ASP A 1 362 ? -16.022 -15.776 -12.373 1.00 97.38 362 ASP A N 1
ATOM 2696 C CA . ASP A 1 362 ? -15.287 -15.324 -13.561 1.00 97.38 362 ASP A CA 1
ATOM 2697 C C . ASP A 1 362 ? -14.378 -14.127 -13.234 1.00 97.38 362 ASP A C 1
ATOM 2699 O O . ASP A 1 362 ? -13.219 -14.097 -13.639 1.00 97.38 362 ASP A O 1
ATOM 2703 N N . ALA A 1 363 ? -14.850 -13.179 -12.416 1.00 97.88 363 ALA A N 1
ATOM 2704 C CA . ALA A 1 363 ? -14.047 -12.052 -11.949 1.00 97.88 363 ALA A CA 1
ATOM 2705 C C . ALA A 1 363 ? -12.816 -12.517 -11.152 1.00 97.88 363 ALA A C 1
ATOM 2707 O O . ALA A 1 363 ? -11.704 -12.056 -11.409 1.00 97.88 363 ALA A O 1
ATOM 2708 N N . VAL A 1 364 ? -12.988 -13.469 -10.225 1.00 98.06 364 VAL A N 1
ATOM 2709 C CA . VAL A 1 364 ? -11.874 -14.077 -9.479 1.00 98.06 364 VAL A CA 1
ATOM 2710 C C . VAL A 1 364 ? -10.891 -14.761 -10.432 1.00 98.06 364 VAL A C 1
ATOM 2712 O O . VAL A 1 364 ? -9.689 -14.517 -10.330 1.00 98.06 364 VAL A O 1
ATOM 2715 N N . ALA A 1 365 ? -11.383 -15.582 -11.364 1.00 97.94 365 ALA A N 1
ATOM 2716 C CA . ALA A 1 365 ? -10.536 -16.317 -12.301 1.00 97.94 365 ALA A CA 1
ATOM 2717 C C . ALA A 1 365 ? -9.708 -15.381 -13.197 1.00 97.94 365 ALA A C 1
ATOM 2719 O O . ALA A 1 365 ? -8.501 -15.574 -13.341 1.00 97.94 365 ALA A O 1
ATOM 2720 N N . ARG A 1 366 ? -10.325 -14.318 -13.726 1.00 98.00 366 ARG A N 1
ATOM 2721 C CA . ARG A 1 366 ? -9.649 -13.295 -14.538 1.00 98.00 366 ARG A CA 1
ATOM 2722 C C . ARG A 1 366 ? -8.576 -12.556 -13.754 1.00 98.00 366 ARG A C 1
ATOM 2724 O O . ARG A 1 366 ? -7.454 -12.442 -14.233 1.00 98.00 366 ARG A O 1
ATOM 2731 N N . VAL A 1 367 ? -8.880 -12.089 -12.542 1.00 98.25 367 VAL A N 1
ATOM 2732 C CA . VAL A 1 367 ? -7.893 -11.379 -11.711 1.00 98.25 367 VAL A CA 1
ATOM 2733 C C . VAL A 1 367 ? -6.721 -12.298 -11.351 1.00 98.25 367 VAL A C 1
ATOM 2735 O O . VAL A 1 367 ? -5.564 -11.874 -11.412 1.00 98.25 367 VAL A O 1
ATOM 2738 N N . LEU A 1 368 ? -6.994 -13.564 -11.018 1.00 98.19 368 LEU A N 1
ATOM 2739 C CA . LEU A 1 368 ? -5.959 -14.561 -10.747 1.00 98.19 368 LEU A CA 1
ATOM 2740 C C . LEU A 1 368 ? -5.068 -14.804 -11.969 1.00 98.19 368 LEU A C 1
ATOM 2742 O O . LEU A 1 368 ? -3.844 -14.763 -11.827 1.00 98.19 368 LEU A O 1
ATOM 2746 N N . ASP A 1 369 ? -5.638 -14.991 -13.159 1.00 97.56 369 ASP A N 1
ATOM 2747 C CA . ASP A 1 369 ? -4.856 -15.235 -14.373 1.00 97.56 369 ASP A CA 1
ATOM 2748 C C . ASP A 1 369 ? -4.095 -13.980 -14.809 1.0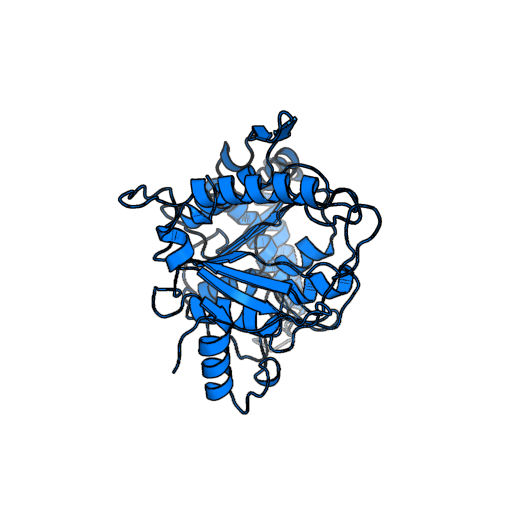0 97.56 369 ASP A C 1
ATOM 2750 O O . ASP A 1 369 ? -2.872 -14.010 -14.938 1.00 97.56 369 ASP A O 1
ATOM 2754 N N . HIS A 1 370 ? -4.780 -12.847 -14.965 1.00 97.50 370 HIS A N 1
ATOM 2755 C CA . HIS A 1 370 ? -4.201 -11.615 -15.496 1.00 97.50 370 HIS A CA 1
ATOM 2756 C C . HIS A 1 370 ? -3.148 -11.032 -14.548 1.00 97.50 370 HIS A C 1
ATOM 2758 O O . HIS A 1 370 ? -1.989 -10.844 -14.936 1.00 97.50 370 HIS A O 1
ATOM 2764 N N . CYS A 1 371 ? -3.499 -10.811 -13.280 1.00 97.81 371 CYS A N 1
ATOM 2765 C CA . CYS A 1 371 ? -2.624 -10.110 -12.343 1.00 97.81 371 CYS A CA 1
ATOM 2766 C C . CYS A 1 371 ? -1.625 -11.035 -11.648 1.00 97.81 371 CYS A C 1
ATOM 2768 O O . CYS A 1 371 ? -0.501 -10.608 -11.396 1.00 97.81 371 CYS A O 1
ATOM 2770 N N . LEU A 1 372 ? -2.001 -12.287 -11.352 1.00 98.00 372 LEU A N 1
ATOM 2771 C CA . LEU A 1 372 ? -1.183 -13.206 -10.546 1.00 98.00 372 LEU A CA 1
ATOM 2772 C C . LEU A 1 372 ? -0.665 -14.433 -11.312 1.00 98.00 372 LEU A C 1
ATOM 2774 O O . LEU A 1 372 ? 0.166 -15.158 -10.775 1.00 98.00 372 LEU A O 1
ATOM 2778 N N . GLY A 1 373 ? -1.090 -14.668 -12.557 1.00 97.00 373 GLY A N 1
ATOM 2779 C CA . GLY A 1 373 ? -0.628 -15.788 -13.385 1.00 97.00 373 GLY A CA 1
ATOM 2780 C C . GLY A 1 373 ? -1.196 -17.150 -13.002 1.00 97.00 373 GLY A C 1
ATOM 2781 O O . GLY A 1 373 ? -0.640 -18.177 -13.392 1.00 97.00 373 GLY A O 1
ATOM 2782 N N . TRP A 1 374 ? -2.263 -17.172 -12.209 1.00 95.88 374 TRP A N 1
ATOM 2783 C CA . TRP A 1 374 ? -2.946 -18.386 -11.783 1.00 95.88 374 TRP A CA 1
ATOM 2784 C C . TRP A 1 374 ? -4.126 -18.669 -12.707 1.00 95.88 374 TRP A C 1
ATOM 2786 O O . TRP A 1 374 ? -5.154 -18.008 -12.628 1.00 95.88 374 TRP A O 1
ATOM 2796 N N . ARG A 1 375 ? -3.974 -19.675 -13.569 1.00 89.25 375 ARG A N 1
ATOM 2797 C CA . ARG A 1 375 ? -5.062 -20.179 -14.413 1.00 89.25 375 ARG A CA 1
ATOM 2798 C C . ARG A 1 375 ? -5.908 -21.151 -13.601 1.00 89.25 375 ARG A C 1
ATOM 2800 O O . ARG A 1 375 ? -5.369 -22.144 -13.109 1.00 89.25 375 ARG A O 1
ATOM 2807 N N . VAL A 1 376 ? -7.190 -20.837 -13.458 1.00 81.81 376 VAL A N 1
ATOM 2808 C CA . VAL A 1 376 ? -8.182 -21.580 -12.663 1.00 81.81 376 VAL A CA 1
ATOM 2809 C C . VAL A 1 376 ? -9.296 -22.118 -13.535 1.00 81.81 376 VAL A C 1
ATOM 2811 O O . VAL A 1 376 ? -9.640 -21.433 -14.525 1.00 81.81 376 VAL A O 1
#

Foldseek 3Di:
DDPVVACVWQLQKEKFKAFDDDADCLFLLLCLQFVDGPPALGAGLQLLVQVVVCVVCVPDPQLATLEAEEDAPFDDPRNQCSNQGNRPHALSSGHHYDHLQPVVVVVCLLCVVVCHPNLVVVLVVLVVVLVVVQVVQADVPRPDGDDDRVSVNSVSVSSSSNCSVSNVVLQDPQLNDFDWDDDPRDIAGQSLLSQLLSLLSQCLPPPHHHPYYHYDQQFRDAEPCGGQQQHLDPRVVSCVRRVVSNVVSNVVQAAGVPGDDSSGDYLAADKDKDTDSFDFFLDHRYNHTGGHNQIDMIMITGQLRHSQQRDYAWDADSRRGTPGGAGSLLLSCLVCVSVVHHADDPRGDHLVSGPPGPDRVSSVQRSCCNVRNDHD

Sequence (376 aa):
SRLWNRPDVTSRMRVVVNAHRLEPHEAAVPTALTGRSVGQPGAGLGAHVQRYQLDARPNATRATPYSYVFATGGLSSDNVESAASTGMHSGACQPLLIKVDNAQGLSDLLARRTVGDRRTAHDALSAVYLEHYDARLRRPGATVRTRAARLNDYGIALESTRNVDAIAAVLGEDVFQARPATICGQSNNSIPLMSIEAARHLLTHPTEPASYVCVSDIGLFEAAGGGGYDTHGGHVFDTARNFDNMLAALLGVFNGPGETDPRKLSFDDTLVIINSEFGRTPVGEFDGRNHWPYGYATAFIGGPIRAAQKGVYGAIGPDGRATTSVDPAECRAAALLAMGIYPFSSEAFATSDVHGATGETDAVARVLDHCLGWRV